Protein AF-A0A6L3JAA8-F1 (afdb_monomer_lite)

Organism: NCBI:txid357276

Sequence (367 aa):
KNVQEMPRSESRSTYATRIYAFGSTKNIPSNYRPVDETVVVNGVVQRRLMLPEGTPYIDAYPNMTTEEAIEQVVIFDEVYPRRTGTMSDVTTIEVTDKVENEDGTTTEEKWNAYRFRDTGVNFSEKYILPDQELRIRFASGLLNGLEFAVKFNPEGKPEKLEDGGWNPDAQLWEIVRNEDYGRPLPGDVLFPQDGDEYVLSGWDSTKITELGLVGAAEQELKEKTEKYAAKSKIDPSTYGCTMMSNDAYREDGVHNIYGIGQKVNLINKAYFENGRQSRVIGFEFNLDLAYDSPIYTVGETAAYSRIGELEEKVESLTLKGQTYTGGGGSGVYVIGSHDSTPATDHNVYSALRSLKTFLRKDKEDIA

Foldseek 3Di:
DFFPDKDWDAQPPDQWFKEFEFEACWQAAQPNDPDDPVLDDPNDPPSTQGAPPPDRIDGLDPPDDPVRGRYDYDYHHVQDLKDKFFWDPKDWDWDWDWDQDPVRDTDTDIFIWIKTATPVDQDDPVFFHPPFFKKKAWCDDLRHRDMFTKDQQPVPDPQADPVRDGDRSRRMMITDWDCVVVHTPDHDPRHDDGGTIIIITRGNPVVCCVVVSSVVSSVVRVVVSNVVSNVSPFRQIKIWGFTDLPSQADPVLHGPDDDFQHWDWADDVVVDVVTDIWTFHDKDDDPVDSRGTIITTTGHDDSDPPPVVVVVVVCVCVVDVADDDDPDPDDAAEAELPHPDDDDPRHYYDPVNCCVQVVDPPDDDDD

Structure (mmCIF, N/CA/C/O backbone):
data_AF-A0A6L3JAA8-F1
#
_entry.id   AF-A0A6L3JAA8-F1
#
loop_
_atom_site.group_PDB
_atom_site.id
_atom_site.type_symbol
_atom_site.label_atom_id
_atom_site.label_alt_id
_atom_site.label_comp_id
_atom_site.label_asym_id
_atom_site.label_entity_id
_atom_site.label_seq_id
_atom_site.pdbx_PDB_ins_code
_atom_site.Cartn_x
_atom_site.Cartn_y
_atom_site.Cartn_z
_atom_site.occupancy
_atom_site.B_iso_or_equiv
_atom_site.auth_seq_id
_atom_site.auth_comp_id
_atom_site.auth_asym_id
_atom_site.auth_atom_id
_atom_site.pdbx_PDB_model_num
ATOM 1 N N . LYS A 1 1 ? 24.206 -13.717 -45.868 1.00 61.69 1 LYS A N 1
ATOM 2 C CA . LYS A 1 1 ? 23.371 -12.553 -45.475 1.00 61.69 1 LYS A CA 1
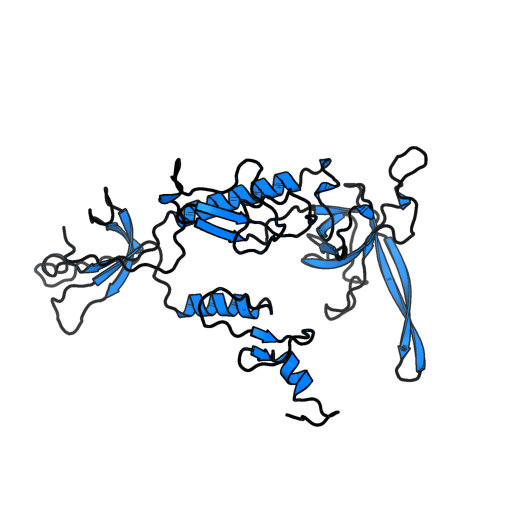ATOM 3 C C . LYS A 1 1 ? 22.133 -12.725 -46.317 1.00 61.69 1 LYS A C 1
ATOM 5 O O . LYS A 1 1 ? 22.318 -12.646 -47.512 1.00 61.69 1 LYS A O 1
ATOM 10 N N . ASN A 1 2 ? 20.982 -13.058 -45.733 1.00 71.31 2 ASN A N 1
ATOM 11 C CA . ASN A 1 2 ? 19.862 -13.661 -46.483 1.00 71.31 2 ASN A CA 1
ATOM 12 C C . ASN A 1 2 ? 18.623 -12.745 -46.527 1.00 71.31 2 ASN A C 1
ATOM 14 O O . ASN A 1 2 ? 17.559 -13.109 -47.013 1.00 71.31 2 ASN A O 1
ATOM 18 N N . VAL A 1 3 ? 18.769 -11.544 -45.971 1.00 70.75 3 VAL A N 1
ATOM 19 C CA . VAL A 1 3 ? 17.741 -10.511 -45.857 1.00 70.75 3 VAL A CA 1
ATOM 20 C C . VAL A 1 3 ? 18.173 -9.345 -46.742 1.00 70.75 3 VAL A C 1
ATOM 22 O O . VAL A 1 3 ? 19.303 -8.860 -46.606 1.00 70.75 3 VAL A O 1
ATOM 25 N N . GLN A 1 4 ? 17.289 -8.942 -47.652 1.00 74.62 4 GLN A N 1
ATOM 26 C CA . GLN A 1 4 ? 17.472 -7.833 -48.584 1.00 74.62 4 GLN A CA 1
ATOM 27 C C . GLN A 1 4 ? 17.303 -6.491 -47.870 1.00 74.62 4 GLN A C 1
ATOM 29 O O . GLN A 1 4 ? 18.152 -5.610 -47.995 1.00 74.62 4 GLN A O 1
ATOM 34 N N . GLU A 1 5 ? 16.247 -6.374 -47.066 1.00 77.62 5 GLU A N 1
ATOM 35 C CA . GLU A 1 5 ? 15.896 -5.167 -46.325 1.00 77.62 5 GLU A CA 1
ATOM 36 C C . GLU A 1 5 ? 15.415 -5.505 -44.917 1.00 77.62 5 GLU A C 1
ATOM 38 O O . GLU A 1 5 ? 14.783 -6.536 -44.686 1.00 77.62 5 GLU A O 1
ATOM 43 N N . MET A 1 6 ? 15.743 -4.623 -43.971 1.00 74.06 6 MET A N 1
ATOM 44 C CA . MET A 1 6 ? 15.366 -4.771 -42.568 1.00 74.06 6 MET A CA 1
ATOM 45 C C . MET A 1 6 ? 14.798 -3.458 -42.012 1.00 74.06 6 MET A C 1
ATOM 47 O O . MET A 1 6 ? 15.466 -2.828 -41.193 1.00 74.06 6 MET A O 1
ATOM 51 N N . PRO A 1 7 ? 13.625 -2.976 -42.463 1.00 70.38 7 PRO A N 1
ATOM 52 C CA . PRO A 1 7 ? 12.980 -1.829 -41.834 1.00 70.38 7 PRO A CA 1
ATOM 53 C C . PRO A 1 7 ? 12.670 -2.103 -40.355 1.00 70.38 7 PRO A C 1
ATOM 55 O O . PRO A 1 7 ? 12.122 -3.147 -39.987 1.00 70.38 7 PRO A O 1
ATOM 58 N N . ARG A 1 8 ? 13.014 -1.137 -39.500 1.00 60.03 8 ARG A N 1
ATOM 59 C CA . ARG A 1 8 ? 12.640 -1.124 -38.083 1.00 60.03 8 ARG A CA 1
ATOM 60 C C . ARG A 1 8 ? 11.251 -0.503 -37.946 1.00 60.03 8 ARG A C 1
ATOM 62 O O . ARG A 1 8 ? 11.055 0.643 -38.337 1.00 60.03 8 ARG A O 1
ATOM 69 N N . SER A 1 9 ? 10.312 -1.239 -37.360 1.00 60.41 9 SER A N 1
ATOM 70 C CA . SER A 1 9 ? 9.049 -0.685 -36.881 1.00 60.41 9 SER A CA 1
ATOM 71 C C . SER A 1 9 ? 9.185 -0.403 -35.393 1.00 60.41 9 SER A C 1
ATOM 73 O O . SER A 1 9 ? 9.291 -1.328 -34.582 1.00 60.41 9 SER A O 1
ATOM 75 N N . GLU A 1 10 ? 9.168 0.876 -35.030 1.00 53.22 10 GLU A N 1
ATOM 76 C CA . GLU A 1 10 ? 9.125 1.282 -33.630 1.00 53.22 10 GLU A CA 1
ATOM 77 C C . GLU A 1 10 ? 7.792 0.836 -33.022 1.00 53.22 10 GLU A C 1
ATOM 79 O O . GLU A 1 10 ? 6.711 1.277 -33.415 1.00 53.22 10 GLU A O 1
ATOM 84 N N . SER A 1 11 ? 7.855 -0.083 -32.067 1.00 47.75 11 SER A N 1
ATOM 85 C CA . SER A 1 11 ? 6.728 -0.355 -31.182 1.00 47.75 11 SER A CA 1
ATOM 86 C C . SER A 1 11 ? 6.571 0.828 -30.227 1.00 47.75 11 SER A C 1
ATOM 88 O O . SER A 1 11 ? 7.545 1.241 -29.600 1.00 47.75 11 SER A O 1
ATOM 90 N N . ARG A 1 12 ? 5.346 1.329 -30.047 1.00 44.66 12 ARG A N 1
ATOM 91 C CA . ARG A 1 12 ? 5.028 2.429 -29.115 1.00 44.66 12 ARG A CA 1
ATOM 92 C C . ARG A 1 12 ? 5.079 2.051 -27.629 1.00 44.66 12 ARG A C 1
ATOM 94 O O . ARG A 1 12 ? 4.603 2.806 -26.791 1.00 44.66 12 ARG A O 1
ATOM 101 N N . SER A 1 13 ? 5.659 0.914 -27.268 1.00 50.47 13 SER A N 1
ATOM 102 C CA . SER A 1 13 ? 6.026 0.673 -25.874 1.00 50.47 13 SER A CA 1
ATOM 103 C C . SER A 1 13 ? 7.158 1.629 -25.500 1.00 50.47 13 SER A C 1
ATOM 105 O O . SER A 1 13 ? 8.200 1.643 -26.155 1.00 50.47 13 SER A O 1
ATOM 107 N N . THR A 1 14 ? 6.929 2.435 -24.467 1.00 54.38 14 THR A N 1
ATOM 108 C CA . THR A 1 14 ? 7.852 3.444 -23.933 1.00 54.38 14 THR A CA 1
ATOM 109 C C . THR A 1 14 ? 9.215 2.831 -23.618 1.00 54.38 14 THR A C 1
ATOM 111 O O . THR A 1 14 ? 9.390 2.190 -22.584 1.00 54.38 14 THR A O 1
ATOM 114 N N . TYR A 1 15 ? 10.177 3.008 -24.524 1.00 60.38 15 TYR A N 1
ATOM 115 C CA . TYR A 1 15 ? 11.584 2.763 -24.242 1.00 60.38 15 TYR A CA 1
ATOM 116 C C . TYR A 1 15 ? 12.065 3.864 -23.300 1.00 60.38 15 TYR A C 1
ATOM 118 O O . TYR A 1 15 ? 11.991 5.043 -23.641 1.00 60.38 15 TYR A O 1
ATOM 126 N N . ALA A 1 16 ? 12.528 3.476 -22.119 1.00 65.62 16 ALA A N 1
ATOM 127 C CA . ALA A 1 16 ? 13.075 4.385 -21.128 1.00 65.62 16 ALA A CA 1
ATOM 128 C C . ALA A 1 16 ? 14.357 3.798 -20.564 1.00 65.62 16 ALA A C 1
ATOM 130 O O . ALA A 1 16 ? 14.438 2.604 -20.262 1.00 65.62 16 ALA A O 1
ATOM 131 N N . THR A 1 17 ? 15.357 4.655 -20.431 1.00 68.12 17 THR A N 1
ATOM 132 C CA . THR A 1 17 ? 16.677 4.282 -19.930 1.00 68.12 17 THR A CA 1
ATOM 133 C C . THR A 1 17 ? 16.967 4.873 -18.557 1.00 68.12 17 THR A C 1
ATOM 135 O O . THR A 1 17 ? 17.865 4.374 -17.888 1.00 68.12 17 THR A O 1
ATOM 138 N N . ARG A 1 18 ? 16.160 5.837 -18.096 1.00 74.12 18 ARG A N 1
ATOM 139 C CA . ARG A 1 18 ? 16.150 6.366 -16.728 1.00 74.12 18 ARG A CA 1
ATOM 140 C C . ARG A 1 18 ? 14.724 6.410 -16.201 1.00 74.12 18 ARG A C 1
ATOM 142 O O . ARG A 1 18 ? 13.850 7.000 -16.829 1.00 74.12 18 ARG A O 1
ATOM 149 N N . ILE A 1 19 ? 14.478 5.786 -15.053 1.00 78.69 19 ILE A N 1
ATOM 150 C CA . ILE A 1 19 ? 13.139 5.699 -14.466 1.00 78.69 19 ILE A CA 1
ATOM 151 C C . ILE A 1 19 ? 13.093 6.424 -13.127 1.00 78.69 19 ILE A C 1
ATOM 153 O O . ILE A 1 19 ? 13.805 6.074 -12.185 1.00 78.69 19 ILE A O 1
ATOM 157 N N . TYR A 1 20 ? 12.186 7.390 -13.041 1.00 79.19 20 TYR A N 1
ATOM 158 C CA . TYR A 1 20 ? 11.738 8.010 -11.804 1.00 79.19 20 TYR A CA 1
ATOM 159 C C . TYR A 1 20 ? 10.520 7.242 -11.307 1.00 79.19 20 TYR A C 1
ATOM 161 O O . TYR A 1 20 ? 9.474 7.229 -11.957 1.00 79.19 20 TYR A O 1
ATOM 169 N N . ALA A 1 21 ? 10.660 6.570 -10.171 1.00 82.00 21 ALA A N 1
ATOM 170 C CA . ALA A 1 21 ? 9.596 5.744 -9.627 1.00 82.00 21 ALA A CA 1
ATOM 171 C C . ALA A 1 21 ? 8.975 6.361 -8.382 1.00 82.00 21 ALA A C 1
ATOM 173 O O . ALA A 1 21 ? 9.676 6.822 -7.480 1.00 82.00 21 ALA A O 1
ATOM 174 N N . PHE A 1 22 ? 7.650 6.289 -8.320 1.00 84.06 22 PHE A N 1
ATOM 175 C CA . PHE A 1 22 ? 6.870 6.701 -7.164 1.00 84.06 22 PHE A CA 1
ATOM 176 C C . PHE A 1 22 ? 5.925 5.581 -6.746 1.00 84.06 22 PHE A C 1
ATOM 178 O O . PHE A 1 22 ? 5.326 4.919 -7.591 1.00 84.06 22 PHE A O 1
ATOM 185 N N . GLY A 1 23 ? 5.770 5.377 -5.443 1.00 84.38 23 GLY A N 1
ATOM 186 C CA . GLY A 1 23 ? 4.733 4.499 -4.910 1.00 84.38 23 GLY A CA 1
ATOM 187 C C . GLY A 1 23 ? 3.406 5.232 -4.699 1.00 84.38 23 GLY A C 1
ATOM 188 O O . GLY A 1 23 ? 3.134 6.304 -5.256 1.00 84.38 23 GLY A O 1
ATOM 189 N N . SER A 1 24 ? 2.567 4.654 -3.851 1.00 85.75 24 SER A N 1
ATOM 190 C CA . SER A 1 24 ? 1.294 5.244 -3.444 1.00 85.75 24 SER A CA 1
ATOM 191 C C . SER A 1 24 ? 1.455 6.315 -2.362 1.00 85.75 24 SER A C 1
ATOM 193 O O . SER A 1 24 ? 2.513 6.480 -1.755 1.00 85.75 24 SER A O 1
ATOM 195 N N . THR A 1 25 ? 0.387 7.081 -2.155 1.00 86.25 25 THR A N 1
ATOM 196 C CA . THR A 1 25 ? 0.233 8.048 -1.059 1.00 86.25 25 THR A CA 1
ATOM 197 C C . THR A 1 25 ? -0.342 7.411 0.211 1.00 86.25 25 THR A C 1
ATOM 199 O O . THR A 1 25 ? -0.440 8.072 1.243 1.00 86.25 25 THR A O 1
ATOM 202 N N . LYS A 1 26 ? -0.749 6.133 0.158 1.00 89.44 26 LYS A N 1
ATOM 203 C CA . LYS A 1 26 ? -1.325 5.419 1.304 1.00 89.44 26 LYS A CA 1
ATOM 204 C C . LYS A 1 26 ? -0.334 5.353 2.462 1.00 89.44 26 LYS A C 1
ATOM 206 O O . LYS A 1 26 ? 0.813 4.957 2.285 1.00 89.44 26 LYS A O 1
ATOM 211 N N . ASN A 1 27 ? -0.829 5.672 3.652 1.00 90.81 27 ASN A N 1
ATOM 212 C CA . ASN A 1 27 ? -0.103 5.644 4.920 1.00 90.81 27 ASN A CA 1
ATOM 213 C C . ASN A 1 27 ? 1.121 6.563 5.013 1.00 90.81 27 ASN A C 1
ATOM 215 O O . ASN A 1 27 ? 2.015 6.343 5.835 1.00 90.81 27 ASN A O 1
ATOM 219 N N . ILE A 1 28 ? 1.187 7.581 4.160 1.00 88.12 28 ILE A N 1
ATOM 220 C CA . ILE A 1 28 ? 2.301 8.519 4.108 1.00 88.12 28 ILE A CA 1
ATOM 221 C C . ILE A 1 28 ? 1.768 9.920 4.400 1.00 88.12 28 ILE A C 1
ATOM 223 O O . ILE A 1 28 ? 0.834 10.368 3.728 1.00 88.12 28 ILE A O 1
ATOM 227 N N . PRO A 1 29 ? 2.340 10.638 5.381 1.00 86.06 29 PRO A N 1
ATOM 228 C CA . PRO A 1 29 ? 1.958 12.009 5.635 1.00 86.06 29 PRO A CA 1
ATOM 229 C C . PRO A 1 29 ? 2.449 12.899 4.507 1.00 86.06 29 PRO A C 1
ATOM 231 O O . PRO A 1 29 ? 3.466 12.654 3.856 1.00 86.06 29 PRO A O 1
ATOM 234 N N . SER A 1 30 ? 1.747 14.004 4.313 1.00 79.44 30 SER A N 1
ATOM 235 C CA . SER A 1 30 ? 2.081 14.935 3.247 1.00 79.44 30 SER A CA 1
ATOM 236 C C . SER A 1 30 ? 3.526 15.471 3.391 1.00 79.44 30 SER A C 1
ATOM 238 O O . SER A 1 30 ? 4.188 15.737 2.402 1.00 79.44 30 SER A O 1
ATOM 240 N N . ASN A 1 31 ? 4.077 15.585 4.596 1.00 78.31 31 ASN A N 1
ATOM 241 C CA . ASN A 1 31 ? 5.448 16.046 4.847 1.00 78.31 31 ASN A CA 1
ATOM 242 C C . ASN A 1 31 ? 6.478 14.915 5.038 1.00 78.31 31 ASN A C 1
ATOM 244 O O . ASN A 1 31 ? 7.510 15.145 5.662 1.00 78.31 31 ASN A O 1
ATOM 248 N N . TYR A 1 32 ? 6.209 13.709 4.536 1.00 82.81 32 TYR A N 1
ATOM 249 C CA . TYR A 1 32 ? 7.084 12.545 4.708 1.00 82.81 32 TYR A CA 1
ATOM 250 C C . TYR A 1 32 ? 8.524 12.750 4.204 1.00 82.81 32 TYR A C 1
ATOM 252 O O . TYR A 1 32 ? 9.471 12.337 4.870 1.00 82.81 32 TYR A O 1
ATOM 260 N N . ARG A 1 33 ? 8.699 13.422 3.063 1.00 76.94 33 ARG A N 1
ATOM 261 C CA . ARG A 1 33 ? 10.006 13.893 2.594 1.00 76.94 33 ARG A CA 1
ATOM 262 C C . ARG A 1 33 ? 10.006 15.408 2.423 1.00 76.94 33 ARG A C 1
ATOM 264 O O . ARG A 1 33 ? 8.953 15.980 2.114 1.00 76.94 33 ARG A O 1
ATOM 271 N N . PRO A 1 34 ? 11.164 16.067 2.616 1.00 66.69 34 PRO A N 1
ATOM 272 C CA . PRO A 1 34 ? 11.305 17.468 2.256 1.00 66.69 34 PRO A CA 1
ATOM 273 C C . PRO A 1 34 ? 10.963 17.644 0.775 1.00 66.69 34 PRO A C 1
ATOM 275 O O . PRO A 1 34 ? 11.270 16.790 -0.057 1.00 66.69 34 PRO A O 1
ATOM 278 N N . VAL A 1 35 ? 10.282 18.744 0.461 1.00 57.56 35 VAL A N 1
ATOM 279 C CA . VAL A 1 35 ? 9.972 19.099 -0.923 1.00 57.56 35 VAL A CA 1
ATOM 280 C C . VAL A 1 35 ? 11.287 19.490 -1.582 1.00 57.56 35 VAL A C 1
ATOM 282 O O . VAL A 1 35 ? 11.803 20.574 -1.331 1.00 57.56 35 VAL A O 1
ATOM 285 N N . ASP A 1 36 ? 11.848 18.583 -2.371 1.00 52.69 36 ASP A N 1
ATOM 286 C CA . ASP A 1 36 ? 12.991 18.879 -3.221 1.00 52.69 36 ASP A CA 1
ATOM 287 C C . ASP A 1 36 ? 12.466 19.380 -4.571 1.00 52.69 36 ASP A C 1
ATOM 289 O O . ASP A 1 36 ? 11.835 18.636 -5.328 1.00 52.69 36 ASP A O 1
ATOM 293 N N . GLU A 1 37 ? 12.690 20.665 -4.853 1.00 46.94 37 GLU A N 1
ATOM 294 C CA . GLU A 1 37 ? 12.267 21.324 -6.095 1.00 46.94 37 GLU A CA 1
ATOM 295 C C . GLU A 1 37 ? 12.922 20.706 -7.346 1.00 46.94 37 GLU A C 1
ATOM 297 O O . GLU A 1 37 ? 12.439 20.903 -8.460 1.00 46.94 37 GLU A O 1
ATOM 302 N N . THR A 1 38 ? 13.981 19.906 -7.180 1.00 44.84 38 THR A N 1
ATOM 303 C CA . THR A 1 38 ? 14.668 19.215 -8.282 1.00 44.84 38 THR A CA 1
ATOM 304 C C . THR A 1 38 ? 13.980 17.923 -8.732 1.00 44.84 38 THR A C 1
ATOM 306 O O . THR A 1 38 ? 14.243 17.446 -9.833 1.00 44.84 38 THR A O 1
ATOM 309 N N . VAL A 1 39 ? 13.061 17.372 -7.928 1.00 49.50 39 VAL A N 1
ATOM 310 C CA . VAL A 1 39 ? 12.304 16.135 -8.230 1.00 49.50 39 VAL A CA 1
ATOM 311 C C . VAL A 1 39 ? 10.893 16.462 -8.754 1.00 49.50 39 VAL A C 1
ATOM 313 O O . VAL A 1 39 ? 10.017 15.603 -8.871 1.00 49.50 39 VAL A O 1
ATOM 316 N N . VAL A 1 40 ? 10.645 17.735 -9.071 1.00 43.41 40 VAL A N 1
ATOM 317 C CA . VAL A 1 40 ? 9.348 18.231 -9.529 1.00 43.41 40 VAL A CA 1
ATOM 318 C C . VAL A 1 40 ? 9.166 17.878 -10.999 1.00 43.41 40 VAL A C 1
ATOM 320 O O . VAL A 1 40 ? 9.687 18.544 -11.889 1.00 43.41 40 VAL A O 1
ATOM 323 N N . VAL A 1 41 ? 8.368 16.847 -11.265 1.00 46.44 41 VAL A N 1
ATOM 324 C CA . VAL A 1 41 ? 7.916 16.531 -12.622 1.00 46.44 41 VAL A CA 1
ATOM 325 C C . VAL A 1 41 ? 6.538 17.158 -12.846 1.00 46.44 41 VAL A C 1
ATOM 327 O O . VAL A 1 41 ? 5.587 16.870 -12.123 1.00 46.44 41 VAL A O 1
ATOM 330 N N . ASN A 1 42 ? 6.419 18.023 -13.858 1.00 35.94 42 ASN A N 1
ATOM 331 C CA . ASN A 1 42 ? 5.154 18.600 -14.341 1.00 35.94 42 ASN A CA 1
ATOM 332 C C . ASN A 1 42 ? 4.301 19.359 -13.300 1.00 35.94 42 ASN A C 1
ATOM 334 O O . ASN A 1 42 ? 3.074 19.340 -13.369 1.00 35.94 42 ASN A O 1
ATOM 338 N N . GLY A 1 43 ? 4.925 20.055 -12.344 1.00 36.91 43 GLY A N 1
ATOM 339 C CA . GLY A 1 43 ? 4.240 21.057 -11.513 1.00 36.91 43 GLY A CA 1
ATOM 340 C C . GLY A 1 43 ? 3.223 20.527 -10.492 1.00 36.91 43 GLY A C 1
ATOM 341 O O . GLY A 1 43 ? 2.563 21.332 -9.839 1.00 36.91 43 GLY A O 1
ATOM 342 N N . VAL A 1 44 ? 3.103 19.208 -10.302 1.00 37.53 44 VAL A N 1
ATOM 343 C CA . VAL A 1 44 ? 2.272 18.629 -9.237 1.00 37.53 44 VAL A CA 1
ATOM 344 C C . VAL A 1 44 ? 3.172 17.924 -8.232 1.00 37.53 44 VAL A C 1
ATOM 346 O O . VAL A 1 44 ? 3.650 16.816 -8.461 1.00 37.53 44 VAL A O 1
ATOM 349 N N . VAL A 1 45 ? 3.375 18.568 -7.082 1.00 44.84 45 VAL A N 1
ATOM 350 C CA . VAL A 1 45 ? 4.010 17.978 -5.897 1.00 44.84 45 VAL A CA 1
ATOM 351 C C . VAL A 1 45 ? 3.072 16.907 -5.326 1.00 44.84 45 VAL A C 1
ATOM 353 O O . VAL A 1 45 ? 2.357 17.139 -4.354 1.00 44.84 45 VAL A O 1
ATOM 356 N N . GLN A 1 46 ? 3.021 15.723 -5.938 1.00 53.62 46 GLN A N 1
ATOM 357 C CA . GLN A 1 46 ? 2.386 14.575 -5.296 1.00 53.62 46 GLN A CA 1
ATOM 358 C C . GLN A 1 46 ? 3.386 13.962 -4.320 1.00 53.62 46 GLN A C 1
ATOM 360 O O . GLN A 1 46 ? 4.360 13.326 -4.712 1.00 53.62 46 GLN A O 1
ATOM 365 N N . ARG A 1 47 ? 3.131 14.186 -3.029 1.00 71.25 47 ARG A N 1
ATOM 366 C CA . ARG A 1 47 ? 3.867 13.633 -1.884 1.00 71.25 47 ARG A CA 1
ATOM 367 C C . ARG A 1 47 ? 3.611 12.120 -1.788 1.00 71.25 47 ARG A C 1
ATOM 369 O O . ARG A 1 47 ? 2.802 11.662 -0.990 1.00 71.25 47 ARG A O 1
ATOM 376 N N . ARG A 1 48 ? 4.233 11.370 -2.699 1.00 82.75 48 ARG A N 1
ATOM 377 C CA . ARG A 1 48 ? 4.182 9.905 -2.828 1.00 82.75 48 ARG A CA 1
ATOM 378 C C . ARG A 1 48 ? 5.392 9.261 -2.158 1.00 82.75 48 ARG A C 1
ATOM 380 O O . ARG A 1 48 ? 6.391 9.932 -1.903 1.00 82.75 48 ARG A O 1
ATOM 387 N N . LEU A 1 49 ? 5.319 7.950 -1.926 1.00 86.25 49 LEU A N 1
ATOM 388 C CA . LEU A 1 49 ? 6.499 7.157 -1.585 1.00 86.25 49 LEU A CA 1
ATOM 389 C C . LEU A 1 49 ? 7.579 7.338 -2.664 1.00 86.25 49 LEU A C 1
ATOM 391 O O . LEU A 1 49 ? 7.287 7.212 -3.854 1.00 86.25 49 LEU A O 1
ATOM 395 N N . MET A 1 50 ? 8.808 7.618 -2.242 1.00 85.38 50 MET A N 1
ATOM 396 C CA . MET A 1 50 ? 9.954 7.817 -3.128 1.00 85.38 50 MET A CA 1
ATOM 397 C C . MET A 1 50 ? 10.903 6.620 -3.063 1.00 85.38 50 MET A C 1
ATOM 399 O O . MET A 1 50 ? 10.833 5.802 -2.149 1.00 85.38 50 MET A O 1
ATOM 403 N N . LEU A 1 51 ? 11.802 6.523 -4.041 1.00 86.88 51 LEU A N 1
ATOM 404 C CA . LEU A 1 51 ? 12.940 5.609 -3.967 1.00 86.88 51 LEU A CA 1
ATOM 405 C C . LEU A 1 51 ? 13.806 5.907 -2.726 1.00 86.88 51 LEU A C 1
ATOM 407 O O . LEU A 1 51 ? 13.797 7.047 -2.245 1.00 86.88 51 LEU A O 1
ATOM 411 N N . PRO A 1 52 ? 14.577 4.922 -2.219 1.00 89.81 52 PRO A N 1
ATOM 412 C CA . PRO A 1 52 ? 15.424 5.093 -1.041 1.00 89.81 52 PRO A CA 1
ATOM 413 C C . PRO A 1 52 ? 16.319 6.331 -1.124 1.00 89.81 52 PRO A C 1
ATOM 415 O O . PRO A 1 52 ? 16.717 6.763 -2.210 1.00 89.81 52 PRO A O 1
ATOM 418 N N . GLU A 1 53 ? 16.632 6.919 0.027 1.00 84.31 53 GLU A N 1
ATOM 419 C CA . GLU A 1 53 ? 17.457 8.127 0.095 1.00 84.31 53 GLU A CA 1
ATOM 420 C C . GLU A 1 53 ? 18.793 7.931 -0.649 1.00 84.31 53 GLU A C 1
ATOM 422 O O . GLU A 1 53 ? 19.402 6.860 -0.612 1.00 84.31 53 GLU A O 1
ATOM 427 N N . GLY A 1 54 ? 19.215 8.948 -1.406 1.00 82.12 54 GLY A N 1
ATOM 428 C CA . GLY A 1 54 ? 20.386 8.868 -2.286 1.00 82.12 54 GLY A CA 1
ATOM 429 C C . GLY A 1 54 ? 20.160 8.147 -3.624 1.00 82.12 54 GLY A C 1
ATOM 430 O O . GLY A 1 54 ? 21.083 8.099 -4.432 1.00 82.12 54 GLY A O 1
ATOM 431 N N . THR A 1 55 ? 18.957 7.625 -3.898 1.00 85.31 55 THR A N 1
ATOM 432 C CA . THR A 1 55 ? 18.596 6.993 -5.182 1.00 85.31 55 THR A CA 1
ATOM 433 C C . THR A 1 55 ? 17.456 7.766 -5.864 1.00 85.31 55 THR A C 1
ATOM 435 O O . THR A 1 55 ? 16.299 7.388 -5.724 1.00 85.31 55 THR A O 1
ATOM 438 N N . PRO A 1 56 ? 17.730 8.867 -6.587 1.00 78.69 56 PRO A N 1
ATOM 439 C CA . PRO A 1 56 ? 16.677 9.685 -7.205 1.00 78.69 56 PRO A CA 1
ATOM 440 C C . PRO A 1 56 ? 15.976 9.001 -8.392 1.00 78.69 56 PRO A C 1
ATOM 442 O O . PRO A 1 56 ? 14.814 9.285 -8.675 1.00 78.69 56 PRO A O 1
ATOM 445 N N . TYR A 1 57 ? 16.674 8.103 -9.083 1.00 81.00 57 TYR A N 1
ATOM 446 C CA . TYR A 1 57 ? 16.188 7.370 -10.249 1.00 81.00 57 TYR A CA 1
ATOM 447 C C . TYR A 1 57 ? 16.905 6.024 -10.364 1.00 81.00 57 TYR A C 1
ATOM 449 O O . TYR A 1 57 ? 17.911 5.776 -9.693 1.00 81.00 57 TYR A O 1
ATOM 457 N N . ILE A 1 58 ? 16.394 5.162 -11.240 1.00 84.56 58 ILE A N 1
ATOM 458 C CA . ILE A 1 58 ? 17.035 3.902 -11.617 1.00 84.56 58 ILE A CA 1
ATOM 459 C C . ILE A 1 58 ? 17.355 3.932 -13.105 1.00 84.56 58 ILE A C 1
ATOM 461 O O . ILE A 1 58 ? 16.452 4.028 -13.938 1.00 84.56 58 ILE A O 1
ATOM 465 N N . ASP A 1 59 ? 18.640 3.810 -13.425 1.00 80.19 59 ASP A N 1
ATOM 466 C CA . ASP A 1 59 ? 19.102 3.700 -14.803 1.00 80.19 59 ASP A CA 1
ATOM 467 C C . ASP A 1 59 ? 19.069 2.246 -15.280 1.00 80.19 59 ASP A C 1
ATOM 469 O O . ASP A 1 59 ? 19.427 1.299 -14.573 1.00 80.19 59 ASP A O 1
ATOM 473 N N . ALA A 1 60 ? 18.659 2.067 -16.530 1.00 76.75 60 ALA A N 1
ATOM 474 C CA . ALA A 1 60 ? 18.712 0.787 -17.209 1.00 76.75 60 ALA A CA 1
ATOM 475 C C . ALA A 1 60 ? 20.170 0.366 -17.472 1.00 76.75 60 ALA A C 1
ATOM 477 O O . ALA A 1 60 ? 20.493 -0.821 -17.400 1.00 76.75 60 ALA A O 1
ATOM 478 N N . TYR A 1 61 ? 21.074 1.307 -17.735 1.00 74.94 61 TYR A N 1
ATOM 479 C CA . TYR A 1 61 ? 22.489 1.019 -17.972 1.00 74.94 61 TYR A CA 1
ATOM 480 C C . TYR A 1 61 ? 23.372 1.720 -16.931 1.00 74.94 61 TYR A C 1
ATOM 482 O O . TYR A 1 61 ? 23.030 2.802 -16.464 1.00 74.94 61 TYR A O 1
ATOM 490 N N . PRO A 1 62 ? 24.504 1.121 -16.527 1.00 74.31 62 PRO A N 1
ATOM 491 C CA . PRO A 1 62 ? 25.422 1.773 -15.602 1.00 74.31 62 PRO A CA 1
ATOM 492 C C . PRO A 1 62 ? 26.089 2.995 -16.255 1.00 74.31 62 PRO A C 1
ATOM 494 O O . PRO A 1 62 ? 26.445 2.946 -17.429 1.00 74.31 62 PRO A O 1
ATOM 497 N N . ASN A 1 63 ? 26.331 4.046 -15.463 1.00 73.44 63 ASN A N 1
ATOM 498 C CA . ASN A 1 63 ? 27.068 5.262 -15.849 1.00 73.44 63 ASN A CA 1
ATOM 499 C C . ASN A 1 63 ? 26.454 6.065 -17.012 1.00 73.44 63 ASN A C 1
ATOM 501 O O . ASN A 1 63 ? 27.188 6.650 -17.806 1.00 73.44 63 ASN A O 1
ATOM 505 N N . MET A 1 64 ? 25.125 6.104 -17.120 1.00 65.50 64 MET A N 1
ATOM 506 C CA . MET A 1 64 ? 24.455 6.915 -18.134 1.00 65.50 64 MET A CA 1
ATOM 507 C C . MET A 1 64 ? 24.631 8.413 -17.881 1.00 65.50 64 MET A C 1
ATOM 509 O O . MET A 1 64 ? 24.394 8.908 -16.775 1.00 65.50 64 MET A O 1
ATOM 513 N N . THR A 1 65 ? 25.002 9.149 -18.926 1.00 67.69 65 THR A N 1
ATOM 514 C CA . THR A 1 65 ? 24.986 10.613 -18.886 1.00 67.69 65 THR A CA 1
ATOM 515 C C . THR A 1 65 ? 23.548 11.131 -18.980 1.00 67.69 65 THR A C 1
ATOM 517 O O . THR A 1 65 ? 22.655 10.447 -19.480 1.00 67.69 65 THR A O 1
ATOM 520 N N . THR A 1 66 ? 23.295 12.347 -18.492 1.00 61.62 66 THR A N 1
ATOM 521 C CA . THR A 1 66 ? 21.955 12.963 -18.548 1.00 61.62 66 THR A CA 1
ATOM 522 C C . THR A 1 66 ? 21.464 13.170 -19.983 1.00 61.62 66 THR A C 1
ATOM 524 O O . THR A 1 66 ? 20.272 13.092 -20.239 1.00 61.62 66 THR A O 1
ATOM 527 N N . GLU A 1 67 ? 22.376 13.390 -20.928 1.00 56.00 67 GLU A N 1
ATOM 528 C CA . GLU A 1 67 ? 22.062 13.640 -22.341 1.00 56.00 67 GLU A CA 1
ATOM 529 C C . GLU A 1 67 ? 21.678 12.356 -23.098 1.00 56.00 67 GLU A C 1
ATOM 531 O O . GLU A 1 67 ? 20.949 12.407 -24.085 1.00 56.00 67 GLU A O 1
ATOM 536 N N . GLU A 1 68 ? 22.135 11.196 -22.618 1.00 58.09 68 GLU A N 1
ATOM 537 C CA . GLU A 1 68 ? 21.821 9.872 -23.174 1.00 58.09 68 GLU A CA 1
ATOM 538 C C . GLU A 1 68 ? 20.603 9.219 -22.496 1.00 58.09 68 GLU A C 1
ATOM 540 O O . GLU A 1 68 ? 20.132 8.153 -22.916 1.00 58.09 68 GLU A O 1
ATOM 545 N N . ALA A 1 69 ? 20.094 9.835 -21.426 1.00 61.72 69 ALA A N 1
ATOM 546 C CA . ALA A 1 69 ? 18.975 9.329 -20.655 1.00 61.72 69 ALA A CA 1
ATOM 547 C C . ALA A 1 69 ? 17.631 9.685 -21.297 1.00 61.72 69 ALA A C 1
ATOM 549 O O . ALA A 1 69 ? 17.301 10.843 -21.530 1.00 61.72 69 ALA A O 1
ATOM 550 N N . ILE A 1 70 ? 16.819 8.659 -21.539 1.00 64.81 70 ILE A N 1
ATOM 551 C CA . ILE A 1 70 ? 15.410 8.788 -21.890 1.00 64.81 70 ILE A CA 1
ATOM 552 C C . ILE A 1 70 ? 14.637 8.564 -20.600 1.00 64.81 70 ILE A C 1
ATOM 554 O O . ILE A 1 70 ? 14.529 7.434 -20.110 1.00 64.81 70 ILE A O 1
ATOM 558 N N . GLU A 1 71 ? 14.173 9.671 -20.036 1.00 70.44 71 GLU A N 1
ATOM 559 C CA . GLU A 1 71 ? 13.533 9.722 -18.730 1.00 70.44 71 GLU A CA 1
ATOM 560 C C . GLU A 1 71 ? 12.063 9.309 -18.805 1.00 70.44 71 GLU A C 1
ATOM 562 O O . GLU A 1 71 ? 11.312 9.735 -19.684 1.00 70.44 71 GLU A O 1
ATOM 567 N N . GLN A 1 72 ? 11.634 8.492 -17.846 1.00 70.81 72 GLN A N 1
ATOM 568 C CA . GLN A 1 72 ? 10.242 8.096 -17.687 1.00 70.81 72 GLN A CA 1
ATOM 569 C C . GLN A 1 72 ? 9.839 8.119 -16.219 1.00 70.81 72 GLN A C 1
ATOM 571 O O . GLN A 1 72 ? 10.582 7.672 -15.348 1.00 70.81 72 GLN A O 1
ATOM 576 N N . VAL A 1 73 ? 8.619 8.584 -15.955 1.00 74.88 73 VAL A N 1
ATOM 577 C CA . VAL A 1 73 ? 7.988 8.459 -14.641 1.00 74.88 73 VAL A CA 1
ATOM 578 C C . VAL A 1 73 ? 7.091 7.230 -14.611 1.00 74.88 73 VAL A C 1
ATOM 580 O O . VAL A 1 73 ? 6.261 7.041 -15.501 1.00 74.88 73 VAL A O 1
ATOM 583 N N . VAL A 1 74 ? 7.232 6.416 -13.569 1.00 76.75 74 VAL A N 1
ATOM 584 C CA . VAL A 1 74 ? 6.413 5.224 -13.338 1.00 76.75 74 VAL A CA 1
ATOM 585 C C . VAL A 1 74 ? 5.826 5.281 -11.934 1.00 76.75 74 VAL A C 1
ATOM 587 O O . VAL A 1 74 ? 6.524 5.578 -10.966 1.00 76.75 74 VAL A O 1
ATOM 590 N N . ILE A 1 75 ? 4.529 4.999 -11.824 1.00 81.88 75 ILE A N 1
ATOM 591 C CA . ILE A 1 75 ? 3.801 5.006 -10.555 1.00 81.88 75 ILE A CA 1
ATOM 592 C C . ILE A 1 75 ? 3.369 3.578 -10.222 1.00 81.88 75 ILE A C 1
ATOM 594 O O . ILE A 1 75 ? 2.719 2.923 -11.033 1.00 81.88 75 ILE A O 1
ATOM 598 N N . PHE A 1 76 ? 3.703 3.122 -9.017 1.00 81.50 76 PHE A N 1
ATOM 599 C CA . PHE A 1 76 ? 3.317 1.828 -8.459 1.00 81.50 76 PHE A CA 1
ATOM 600 C C . PHE A 1 76 ? 2.374 2.040 -7.264 1.00 81.50 76 PHE A C 1
ATOM 602 O O . PHE A 1 76 ? 2.802 2.047 -6.108 1.00 81.50 76 PHE A O 1
ATOM 609 N N . ASP A 1 77 ? 1.079 2.233 -7.534 1.00 83.56 77 ASP A N 1
ATOM 610 C CA . ASP A 1 77 ? 0.052 2.506 -6.509 1.00 83.56 77 ASP A CA 1
ATOM 611 C C . ASP A 1 77 ? -0.124 1.364 -5.480 1.00 83.56 77 ASP A C 1
ATOM 613 O O . ASP A 1 77 ? -0.689 1.535 -4.397 1.00 83.56 77 ASP A O 1
ATOM 617 N N . GLU A 1 78 ? 0.345 0.173 -5.816 1.00 85.94 78 GLU A N 1
ATOM 618 C CA . GLU A 1 78 ? 0.343 -1.013 -4.975 1.00 85.94 78 GLU A CA 1
ATOM 619 C C . GLU A 1 78 ? 1.507 -1.056 -3.973 1.00 85.94 78 GLU A C 1
ATOM 621 O O . GLU A 1 78 ? 1.456 -1.851 -3.037 1.00 85.94 78 GLU A O 1
ATOM 626 N N . VAL A 1 79 ? 2.534 -0.212 -4.139 1.00 88.19 79 VAL A N 1
ATOM 627 C CA . VAL A 1 79 ? 3.683 -0.137 -3.226 1.00 88.19 79 VAL A CA 1
ATOM 628 C C . VAL A 1 79 ? 3.489 1.021 -2.252 1.00 88.19 79 VAL A C 1
ATOM 630 O O . VAL A 1 79 ? 3.458 2.189 -2.644 1.00 88.19 79 VAL A O 1
ATOM 633 N N . TYR A 1 80 ? 3.342 0.694 -0.971 1.00 92.44 80 TYR A N 1
ATOM 634 C CA . TYR A 1 80 ? 3.166 1.652 0.120 1.00 92.44 80 TYR A CA 1
ATOM 635 C C . TYR A 1 80 ? 3.573 1.033 1.466 1.00 92.44 80 TYR A C 1
ATOM 637 O O . TYR A 1 80 ? 3.600 -0.195 1.588 1.00 92.44 80 TYR A O 1
ATOM 645 N N . PRO A 1 81 ? 3.845 1.853 2.499 1.00 93.12 81 PRO A N 1
ATOM 646 C CA . PRO A 1 81 ? 4.058 1.375 3.860 1.00 93.12 81 PRO A CA 1
ATOM 647 C C . PRO A 1 81 ? 2.821 0.632 4.374 1.00 93.12 81 PRO A C 1
ATOM 649 O O . PRO A 1 81 ? 1.768 1.220 4.641 1.00 93.12 81 PRO A O 1
ATOM 652 N N . ARG A 1 82 ? 2.940 -0.688 4.503 1.00 91.38 82 ARG A N 1
ATOM 653 C CA . ARG A 1 82 ? 1.844 -1.580 4.895 1.00 91.38 82 ARG A CA 1
ATOM 654 C C . ARG A 1 82 ? 2.174 -2.290 6.195 1.00 91.38 82 ARG A C 1
ATOM 656 O O . ARG A 1 82 ? 3.242 -2.875 6.331 1.00 91.38 82 ARG A O 1
ATOM 663 N N . ARG A 1 83 ? 1.229 -2.262 7.131 1.00 90.19 83 ARG A N 1
ATOM 664 C CA . ARG A 1 83 ? 1.254 -3.077 8.345 1.00 90.19 83 ARG A CA 1
ATOM 665 C C . ARG A 1 83 ? 0.146 -4.111 8.241 1.00 90.19 83 ARG A C 1
ATOM 667 O O . ARG A 1 83 ? -1.002 -3.724 8.029 1.00 90.19 83 ARG A O 1
ATOM 674 N N . THR A 1 84 ? 0.499 -5.373 8.450 1.00 93.19 84 THR A N 1
ATOM 675 C CA . THR A 1 84 ? -0.465 -6.428 8.767 1.00 93.19 84 THR A CA 1
ATOM 676 C C . THR A 1 84 ? -0.516 -6.565 10.288 1.00 93.19 84 THR A C 1
ATOM 678 O O . THR A 1 84 ? 0.507 -6.858 10.905 1.00 93.19 84 THR A O 1
ATOM 681 N N . GLY A 1 85 ? -1.662 -6.247 10.887 1.00 93.50 85 GLY A N 1
ATOM 682 C CA . GLY A 1 85 ? -1.948 -6.439 12.308 1.00 93.50 85 GLY A CA 1
ATOM 683 C C . GLY A 1 85 ? -2.739 -7.723 12.543 1.00 93.50 85 GLY A C 1
ATOM 684 O O . GLY A 1 85 ? -3.281 -8.300 11.597 1.00 93.50 85 GLY A O 1
ATOM 685 N N . THR A 1 86 ? -2.823 -8.144 13.803 1.00 96.62 86 THR A N 1
ATOM 686 C CA . THR A 1 86 ? -3.572 -9.334 14.227 1.00 96.62 86 THR A CA 1
ATOM 687 C C . THR A 1 86 ? -4.576 -8.922 15.294 1.00 96.62 86 THR A C 1
ATOM 689 O O . THR A 1 86 ? -4.212 -8.268 16.271 1.00 96.62 86 THR A O 1
ATOM 692 N N . MET A 1 87 ? -5.841 -9.286 15.099 1.00 95.69 87 MET A N 1
ATOM 693 C CA . MET A 1 87 ? -6.911 -8.991 16.043 1.00 95.69 87 MET A CA 1
ATOM 694 C C . MET A 1 87 ? -6.793 -9.860 17.291 1.00 95.69 87 MET A C 1
ATOM 696 O O . MET A 1 87 ? -6.508 -11.056 17.222 1.00 95.69 87 MET A O 1
ATOM 700 N N . SER A 1 88 ? -7.040 -9.243 18.437 1.00 95.38 88 SER A N 1
ATOM 701 C CA . SER A 1 88 ? -7.078 -9.887 19.745 1.00 95.38 88 SER A CA 1
ATOM 702 C C . SER A 1 88 ? -8.188 -9.275 20.591 1.00 95.38 88 SER A C 1
ATOM 704 O O . SER A 1 88 ? -8.526 -8.108 20.389 1.00 95.38 88 SER A O 1
ATOM 706 N N . ASP A 1 89 ? -8.721 -10.034 21.547 1.00 94.12 89 ASP A N 1
ATOM 707 C CA . ASP A 1 89 ? -9.770 -9.565 22.461 1.00 94.12 89 ASP A CA 1
ATOM 708 C C . ASP A 1 89 ? -10.993 -9.015 21.702 1.00 94.12 89 ASP A C 1
ATOM 710 O O . ASP A 1 89 ? -11.486 -7.913 21.965 1.00 94.12 89 ASP A O 1
ATOM 714 N N . VAL A 1 90 ? -11.446 -9.763 20.687 1.00 94.75 90 VAL A N 1
ATOM 715 C CA . VAL A 1 90 ? -12.618 -9.393 19.894 1.00 94.75 90 VAL A CA 1
ATOM 716 C C . VAL A 1 90 ? -13.873 -9.519 20.754 1.00 94.75 90 VAL A C 1
ATOM 718 O O . VAL A 1 90 ? -14.260 -10.601 21.196 1.00 94.75 90 VAL A O 1
ATOM 721 N N . THR A 1 91 ? -14.542 -8.392 20.964 1.00 93.25 91 THR A N 1
ATOM 722 C CA . THR A 1 91 ? -15.741 -8.269 21.793 1.00 93.25 91 THR A CA 1
ATOM 723 C C . THR A 1 91 ? -16.870 -7.606 21.017 1.00 93.25 91 THR A C 1
ATOM 725 O O . THR A 1 91 ? -16.657 -6.916 20.020 1.00 93.25 91 THR A O 1
ATOM 728 N N . THR A 1 92 ? -18.101 -7.823 21.470 1.00 91.50 92 THR A N 1
ATOM 729 C CA . THR A 1 92 ? -19.301 -7.231 20.872 1.00 91.50 92 THR A CA 1
ATOM 730 C C . THR A 1 92 ? -19.959 -6.263 21.835 1.00 91.50 92 THR A C 1
ATOM 732 O O . THR A 1 92 ? -20.093 -6.563 23.023 1.00 91.50 92 THR A O 1
ATOM 735 N N . ILE A 1 93 ? -20.436 -5.141 21.311 1.00 89.62 93 ILE A N 1
ATOM 736 C CA . ILE A 1 93 ? -21.303 -4.205 22.023 1.00 89.62 93 ILE A CA 1
ATOM 737 C C . ILE A 1 93 ? -22.654 -4.109 21.311 1.00 89.62 93 ILE A C 1
ATOM 739 O O . ILE A 1 93 ? -22.709 -3.997 20.090 1.00 89.62 93 ILE A O 1
ATOM 743 N N . GLU A 1 94 ? -23.750 -4.151 22.067 1.00 84.06 94 GLU A N 1
ATOM 744 C CA . GLU A 1 94 ? -25.086 -3.935 21.503 1.00 84.06 94 GLU A CA 1
ATOM 745 C C . GLU A 1 94 ? -25.297 -2.428 21.300 1.00 84.06 94 GLU A C 1
ATOM 747 O O . GLU A 1 94 ? -25.320 -1.653 22.258 1.00 84.06 94 GLU A O 1
ATOM 752 N N . VAL A 1 95 ? -25.434 -2.015 20.043 1.00 82.75 95 VAL A N 1
ATOM 753 C CA . VAL A 1 95 ? -25.766 -0.652 19.627 1.00 82.75 95 VAL A CA 1
ATOM 754 C C . VAL A 1 95 ? -27.236 -0.623 19.228 1.00 82.75 95 VAL A C 1
ATOM 756 O O . VAL A 1 95 ? -27.741 -1.544 18.589 1.00 82.75 95 VAL A O 1
ATOM 759 N N . THR A 1 96 ? -27.945 0.423 19.650 1.00 77.25 96 THR A N 1
ATOM 760 C CA . THR A 1 96 ? -29.345 0.650 19.278 1.00 77.25 96 THR A CA 1
ATOM 761 C C . THR A 1 96 ? -29.428 1.918 18.441 1.00 77.25 96 THR A C 1
ATOM 763 O O . THR A 1 96 ? -29.226 3.011 18.972 1.00 77.25 96 THR A O 1
ATOM 76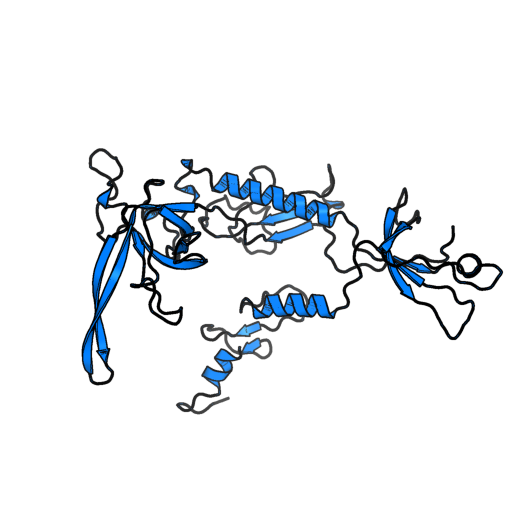6 N N . ASP A 1 97 ? -29.738 1.772 17.156 1.00 73.12 97 ASP A N 1
ATOM 767 C CA . ASP A 1 97 ? -29.990 2.894 16.257 1.00 73.12 97 ASP A CA 1
ATOM 768 C C . ASP A 1 97 ? -31.478 3.232 16.225 1.00 73.12 97 ASP A C 1
ATOM 770 O O . ASP A 1 97 ? -32.347 2.360 16.200 1.00 73.12 97 ASP A O 1
ATOM 774 N N . LYS A 1 98 ? -31.774 4.531 16.234 1.00 73.56 98 LYS A N 1
ATOM 775 C CA . LYS A 1 98 ? -33.132 5.057 16.100 1.00 73.56 98 LYS A CA 1
ATOM 776 C C . LYS A 1 98 ? -33.358 5.455 14.652 1.00 73.56 98 LYS A C 1
ATOM 778 O O . LYS A 1 98 ? -32.843 6.476 14.208 1.00 73.56 98 LYS A O 1
ATOM 783 N N . VAL A 1 99 ? -34.138 4.656 13.938 1.00 71.62 99 VAL A N 1
ATOM 784 C CA . VAL A 1 99 ? -34.530 4.924 12.555 1.00 71.62 99 VAL A CA 1
ATOM 785 C C . VAL A 1 99 ? -35.882 5.628 12.576 1.00 71.62 99 VAL A C 1
ATOM 787 O O . VAL A 1 99 ? -36.875 5.059 13.030 1.00 71.62 99 VAL A O 1
ATOM 790 N N . GLU A 1 100 ? -35.929 6.880 12.123 1.00 71.06 100 GLU A N 1
ATOM 791 C CA . GLU A 1 100 ? -37.198 7.560 11.856 1.00 71.06 100 GLU A CA 1
ATOM 792 C C . GLU A 1 100 ? -37.771 7.046 10.534 1.00 71.06 100 GLU A C 1
ATOM 794 O O . GLU A 1 100 ? -37.182 7.229 9.470 1.00 71.06 100 GLU A O 1
ATOM 799 N N . ASN A 1 101 ? -38.922 6.382 10.610 1.00 74.94 101 ASN A N 1
ATOM 800 C CA . ASN A 1 101 ? -39.661 5.944 9.432 1.00 74.94 101 ASN A CA 1
ATOM 801 C C . ASN A 1 101 ? -40.348 7.139 8.759 1.00 74.94 101 ASN A C 1
ATOM 803 O O . ASN A 1 101 ? -40.665 8.133 9.415 1.00 74.94 101 ASN A O 1
ATOM 807 N N . GLU A 1 102 ? -40.664 7.003 7.469 1.00 69.50 102 GLU A N 1
ATOM 808 C CA . GLU A 1 102 ? -41.374 8.030 6.684 1.00 69.50 102 GLU A CA 1
ATOM 809 C C . GLU A 1 102 ? -42.722 8.451 7.309 1.00 69.50 102 GLU A C 1
ATOM 811 O O . GLU A 1 102 ? -43.154 9.589 7.136 1.00 69.50 102 GLU A O 1
ATOM 816 N N . ASP A 1 103 ? -43.338 7.576 8.113 1.00 72.06 103 ASP A N 1
ATOM 817 C CA . ASP A 1 103 ? -44.585 7.825 8.852 1.00 72.06 103 ASP A CA 1
ATOM 818 C C . ASP A 1 103 ? -44.393 8.592 10.183 1.00 72.06 103 ASP A C 1
ATOM 820 O O . ASP A 1 103 ? -45.336 8.755 10.961 1.00 72.06 103 ASP A O 1
ATOM 824 N N . GLY A 1 104 ? -43.174 9.050 10.497 1.00 65.62 104 GLY A N 1
ATOM 825 C CA . GLY A 1 104 ? -42.852 9.797 11.722 1.00 65.62 104 GLY A CA 1
ATOM 826 C C . GLY A 1 104 ? -42.736 8.942 12.991 1.00 65.62 104 GLY A C 1
ATOM 827 O O . GLY A 1 104 ? -42.550 9.474 14.085 1.00 65.62 104 GLY A O 1
ATOM 828 N N . THR A 1 105 ? -42.837 7.615 12.875 1.00 68.31 105 THR A N 1
ATOM 829 C CA . THR A 1 105 ? -42.567 6.671 13.973 1.00 68.31 105 THR A CA 1
ATOM 830 C C . THR A 1 105 ? -41.085 6.320 14.034 1.00 68.31 105 THR A C 1
ATOM 832 O O . THR A 1 105 ? -40.480 6.069 12.995 1.00 68.31 105 THR A O 1
ATOM 835 N N . THR A 1 106 ? -40.515 6.222 15.232 1.00 68.19 106 THR A N 1
ATOM 836 C CA . THR A 1 106 ? -39.127 5.784 15.429 1.00 68.19 106 THR A CA 1
ATOM 837 C C . THR A 1 106 ? -39.083 4.279 15.702 1.00 68.19 106 THR A C 1
ATOM 839 O O . THR A 1 106 ? -39.687 3.811 16.667 1.00 68.19 106 THR A O 1
ATOM 842 N N . THR A 1 107 ? -38.378 3.515 14.873 1.00 71.56 107 THR A N 1
ATOM 843 C CA . THR A 1 107 ? -38.044 2.107 15.132 1.00 71.56 107 THR A CA 1
ATOM 844 C C . THR A 1 107 ? -36.630 2.001 15.683 1.00 71.56 107 THR A C 1
ATOM 846 O O . THR A 1 107 ? -35.715 2.653 15.189 1.00 71.56 107 THR A O 1
ATOM 849 N N . GLU A 1 108 ? -36.457 1.191 16.726 1.00 76.75 108 GLU A N 1
ATOM 850 C CA . GLU A 1 108 ? -35.150 0.907 17.320 1.00 76.75 108 GLU A CA 1
ATOM 851 C C . GLU A 1 108 ? -34.577 -0.365 16.681 1.00 76.75 108 GLU A C 1
ATOM 853 O O . GLU A 1 108 ? -35.116 -1.456 16.881 1.00 76.75 108 GLU A O 1
ATOM 858 N N . GLU A 1 109 ? -33.504 -0.236 15.898 1.00 75.81 109 GLU A N 1
ATOM 859 C CA . GLU A 1 109 ? -32.758 -1.375 15.358 1.00 75.81 109 GLU A CA 1
ATOM 860 C C . GLU A 1 109 ? -31.569 -1.674 16.269 1.00 75.81 109 GLU A C 1
ATOM 862 O O . GLU A 1 109 ? -30.719 -0.819 16.520 1.00 75.81 109 GLU A O 1
ATOM 867 N N . LYS A 1 110 ? -31.511 -2.905 16.778 1.00 79.81 110 LYS A N 1
ATOM 868 C CA . LYS A 1 110 ? -30.402 -3.382 17.603 1.00 79.81 110 LYS A CA 1
ATOM 869 C C . LYS A 1 110 ? -29.423 -4.171 16.754 1.00 79.81 110 LYS A C 1
ATOM 871 O O . LYS A 1 110 ? -29.831 -5.095 16.052 1.00 79.81 110 LYS A O 1
ATOM 876 N N . TRP A 1 111 ? -28.140 -3.854 16.864 1.00 82.31 111 TRP A N 1
ATOM 877 C CA . TRP A 1 111 ? -27.077 -4.581 16.180 1.00 82.31 111 TRP A CA 1
ATOM 878 C C . TRP A 1 111 ? -25.802 -4.639 17.025 1.00 82.31 111 TRP A C 1
ATOM 880 O O . TRP A 1 111 ? -25.604 -3.842 17.938 1.00 82.31 111 TRP A O 1
ATOM 890 N N . ASN A 1 112 ? -24.936 -5.608 16.730 1.00 85.50 112 ASN A N 1
ATOM 891 C CA . ASN A 1 112 ? -23.681 -5.804 17.452 1.00 85.50 112 ASN A CA 1
ATOM 892 C C . ASN A 1 112 ? -22.535 -5.093 16.731 1.00 85.50 112 ASN A C 1
ATOM 894 O O . ASN A 1 112 ? -22.158 -5.503 15.631 1.00 85.50 112 ASN A O 1
ATOM 898 N N . ALA A 1 113 ? -21.953 -4.065 17.349 1.00 88.56 113 ALA A N 1
ATOM 899 C CA . ALA A 1 113 ? -20.684 -3.520 16.884 1.00 88.56 113 ALA A CA 1
ATOM 900 C C . ALA A 1 113 ? -19.528 -4.339 17.447 1.00 88.56 113 ALA A C 1
ATOM 902 O O . ALA A 1 113 ? -19.561 -4.789 18.595 1.00 88.56 113 ALA A O 1
ATOM 903 N N . TYR A 1 114 ? -18.503 -4.531 16.625 1.00 93.69 114 TYR A N 1
ATOM 904 C CA . TYR A 1 114 ? -17.353 -5.349 16.977 1.00 93.69 114 TYR A CA 1
ATOM 905 C C . TYR A 1 114 ? -16.195 -4.458 17.380 1.00 93.69 114 TYR A C 1
ATOM 907 O O . TYR A 1 114 ? -15.831 -3.523 16.660 1.00 93.69 114 TYR A O 1
ATOM 915 N N . ARG A 1 115 ? -15.607 -4.776 18.526 1.00 95.50 115 ARG A N 1
ATOM 916 C CA . ARG A 1 115 ? -14.417 -4.124 19.045 1.00 95.50 115 ARG A CA 1
ATOM 917 C C . ARG A 1 115 ? -13.275 -5.113 19.151 1.00 95.50 115 ARG A C 1
ATOM 919 O O . ARG A 1 115 ? -13.513 -6.292 19.370 1.00 95.50 115 ARG A O 1
ATOM 926 N N . PHE A 1 116 ? -12.051 -4.637 18.988 1.00 96.06 116 PHE A N 1
ATOM 927 C CA . PHE A 1 116 ? -10.855 -5.468 19.083 1.00 96.06 116 PHE A CA 1
ATOM 928 C C . PHE A 1 116 ? -9.660 -4.662 19.594 1.00 96.06 116 PHE A C 1
ATOM 930 O O . PHE A 1 116 ? -9.682 -3.429 19.628 1.00 96.06 116 PHE A O 1
ATOM 937 N N . ARG A 1 117 ? -8.597 -5.368 19.972 1.00 95.62 117 ARG A N 1
ATOM 938 C CA . ARG A 1 117 ? -7.281 -4.835 20.335 1.00 95.62 117 ARG A CA 1
ATOM 939 C C . ARG A 1 117 ? -6.215 -5.391 19.382 1.00 95.62 117 ARG A C 1
ATOM 941 O O . ARG A 1 117 ? -6.368 -6.487 18.844 1.00 95.62 117 ARG A O 1
ATOM 948 N N . ASP A 1 118 ? -5.116 -4.663 19.198 1.00 94.00 118 ASP A N 1
ATOM 949 C CA . ASP A 1 118 ? -3.912 -5.133 18.487 1.00 94.00 118 ASP A CA 1
ATOM 950 C C . ASP A 1 118 ? -2.718 -5.021 19.437 1.00 94.00 118 ASP A C 1
ATOM 952 O O . ASP A 1 118 ? -2.257 -3.927 19.748 1.00 94.00 118 ASP A O 1
ATOM 956 N N . THR A 1 119 ? -2.213 -6.155 19.923 1.00 88.88 119 THR A N 1
ATOM 957 C CA . THR A 1 119 ? -1.061 -6.183 20.840 1.00 88.88 119 THR A CA 1
ATOM 958 C C . THR A 1 119 ? 0.276 -5.952 20.137 1.00 88.88 119 THR A C 1
ATOM 960 O O . THR A 1 119 ? 1.300 -5.783 20.795 1.00 88.88 119 THR A O 1
ATOM 963 N N . GLY A 1 120 ? 0.305 -5.995 18.804 1.00 87.19 120 GLY A N 1
ATOM 964 C CA . GLY A 1 120 ? 1.513 -5.843 18.002 1.00 87.19 120 GLY A CA 1
ATOM 965 C C . GLY A 1 120 ? 1.897 -4.389 17.723 1.00 87.19 120 GLY A C 1
ATOM 966 O O . GLY A 1 120 ? 2.874 -4.166 17.003 1.00 87.19 120 GLY A O 1
ATOM 967 N N . VAL A 1 121 ? 1.124 -3.409 18.204 1.00 89.50 121 VAL A N 1
ATOM 968 C CA . VAL A 1 121 ? 1.434 -1.981 18.083 1.00 89.50 121 VAL A CA 1
ATOM 969 C C . VAL A 1 121 ? 0.726 -1.170 19.162 1.00 89.50 121 VAL A C 1
ATOM 971 O O . VAL A 1 121 ? -0.417 -1.444 19.500 1.00 89.50 121 VAL A O 1
ATOM 974 N N . ASN A 1 122 ? 1.387 -0.125 19.657 1.00 91.94 122 ASN A N 1
ATOM 975 C CA . ASN A 1 122 ? 0.709 0.921 20.413 1.00 91.94 122 ASN A CA 1
ATOM 976 C C . ASN A 1 122 ? 0.383 2.085 19.473 1.00 91.94 122 ASN A C 1
ATOM 978 O O . ASN A 1 122 ? 1.279 2.633 18.826 1.00 91.94 122 ASN A O 1
ATOM 982 N N . PHE A 1 123 ? -0.888 2.455 19.397 1.00 93.56 123 PHE A N 1
ATOM 983 C CA . PHE A 1 123 ? -1.399 3.473 18.492 1.00 93.56 123 PHE A CA 1
ATOM 984 C C . PHE A 1 123 ? -1.859 4.726 19.246 1.00 93.56 123 PHE A C 1
ATOM 986 O O . PHE A 1 123 ? -2.179 4.679 20.435 1.00 93.56 123 PHE A O 1
ATOM 993 N N . SER A 1 124 ? -1.879 5.854 18.540 1.00 92.94 124 SER A N 1
ATOM 994 C CA . SER A 1 124 ? -2.374 7.142 19.020 1.00 92.94 124 SER A CA 1
ATOM 995 C C . SER A 1 124 ? -3.256 7.763 17.951 1.00 92.94 124 SER A C 1
ATOM 997 O O . SER A 1 124 ? -2.937 7.694 16.765 1.00 92.94 124 SER A O 1
ATOM 999 N N . GLU A 1 125 ? -4.311 8.455 18.360 1.00 92.06 125 GLU A N 1
ATOM 1000 C CA . GLU A 1 125 ? -5.178 9.229 17.473 1.00 92.06 125 GLU A CA 1
ATOM 1001 C C . GLU A 1 125 ? -4.382 10.274 16.668 1.00 92.06 125 GLU A C 1
ATOM 1003 O O . GLU A 1 125 ? -4.694 10.572 15.518 1.00 92.06 125 GLU A O 1
ATOM 1008 N N . LYS A 1 126 ? -3.254 10.754 17.211 1.00 91.94 126 LYS A N 1
ATOM 1009 C CA . LYS A 1 126 ? -2.325 11.668 16.519 1.00 91.94 126 LYS A CA 1
ATOM 1010 C C . LYS A 1 126 ? -1.619 11.047 15.313 1.00 91.94 126 LYS A C 1
ATOM 1012 O O . LYS A 1 126 ? -0.926 11.761 14.588 1.00 91.94 126 LYS A O 1
ATOM 1017 N N . TYR A 1 127 ? -1.699 9.730 15.149 1.00 93.62 127 TYR A N 1
ATOM 1018 C CA . TYR A 1 127 ? -1.132 9.024 14.005 1.00 93.62 127 TYR A CA 1
ATOM 1019 C C . TYR A 1 127 ? -2.125 8.950 12.848 1.00 93.62 127 TYR A C 1
ATOM 1021 O O . TYR A 1 127 ? -1.734 8.556 11.760 1.00 93.62 127 TYR A O 1
ATOM 1029 N N . ILE A 1 128 ? -3.390 9.320 13.037 1.00 92.44 128 ILE A N 1
ATOM 1030 C CA . ILE A 1 128 ? -4.371 9.357 11.952 1.00 92.44 128 ILE A CA 1
ATOM 1031 C C . ILE A 1 128 ? -3.992 10.484 10.989 1.00 92.44 128 ILE A C 1
ATOM 1033 O O . ILE A 1 128 ? -3.644 11.591 11.411 1.00 92.44 128 ILE A O 1
ATOM 1037 N N . LEU A 1 129 ? -4.019 10.199 9.686 1.00 90.56 129 LEU A N 1
ATOM 1038 C CA . LEU A 1 129 ? -3.725 11.217 8.682 1.00 90.56 129 LEU A CA 1
ATOM 1039 C C . LEU A 1 129 ? -4.863 12.248 8.623 1.00 90.56 129 LEU A C 1
ATOM 1041 O O . LEU A 1 129 ? -6.032 11.867 8.683 1.00 90.56 129 LEU A O 1
ATOM 1045 N N . PRO A 1 130 ? -4.551 13.548 8.471 1.00 85.19 130 PRO A N 1
ATOM 1046 C CA . PRO A 1 130 ? -5.580 14.567 8.307 1.00 85.19 130 PRO A CA 1
ATOM 1047 C C . PRO A 1 130 ? -6.411 14.278 7.052 1.00 85.19 130 PRO A C 1
ATOM 1049 O O . PRO A 1 130 ? -5.874 13.821 6.041 1.00 85.19 130 PRO A O 1
ATOM 1052 N N . ASP A 1 131 ? -7.715 14.543 7.134 1.00 81.81 131 ASP A N 1
ATOM 1053 C CA . ASP A 1 131 ? -8.691 14.327 6.057 1.00 81.81 131 ASP A CA 1
ATOM 1054 C C . ASP A 1 131 ? -8.798 12.869 5.564 1.00 81.81 131 ASP A C 1
ATOM 1056 O O . ASP A 1 131 ? -9.339 12.610 4.487 1.00 81.81 131 ASP A O 1
ATOM 1060 N N . GLN A 1 132 ? -8.299 11.900 6.341 1.00 85.00 132 GLN A N 1
ATOM 1061 C CA . GLN A 1 132 ? -8.458 10.475 6.062 1.00 85.00 132 GLN A CA 1
ATOM 1062 C C . GLN A 1 132 ? -9.167 9.764 7.208 1.00 85.00 132 GLN A C 1
ATOM 1064 O O . GLN A 1 132 ? -8.923 10.018 8.384 1.00 85.00 132 GLN A O 1
ATOM 1069 N N . GLU A 1 133 ? -10.044 8.836 6.838 1.00 89.94 133 GLU A N 1
ATOM 1070 C CA . GLU A 1 133 ? -10.662 7.918 7.782 1.00 89.94 133 GLU A CA 1
ATOM 1071 C C . GLU A 1 133 ? -9.782 6.680 7.946 1.00 89.94 133 GLU A C 1
ATOM 1073 O O . GLU A 1 133 ? -9.262 6.124 6.973 1.00 89.94 133 GLU A O 1
ATOM 1078 N N . LEU A 1 134 ? -9.643 6.241 9.191 1.00 94.38 134 LEU A N 1
ATOM 1079 C CA . LEU A 1 134 ? -8.981 4.996 9.534 1.00 94.38 134 LEU A CA 1
ATOM 1080 C C . LEU A 1 134 ? -9.776 3.820 8.966 1.00 94.38 134 LEU A C 1
ATOM 1082 O O . LEU A 1 134 ? -10.973 3.682 9.217 1.00 94.38 134 LEU A O 1
ATOM 1086 N N . ARG A 1 135 ? -9.110 2.953 8.206 1.00 94.50 135 ARG A N 1
ATOM 1087 C CA . ARG A 1 135 ? -9.744 1.792 7.574 1.00 94.50 135 ARG A CA 1
ATOM 1088 C C . ARG A 1 135 ? -8.901 0.549 7.747 1.00 94.50 135 ARG A C 1
ATOM 1090 O O . ARG A 1 135 ? -7.673 0.604 7.644 1.00 94.50 135 ARG A O 1
ATOM 1097 N N . ILE A 1 136 ? -9.570 -0.577 7.945 1.00 95.56 136 ILE A N 1
ATOM 1098 C CA . ILE A 1 136 ? -8.955 -1.899 7.930 1.00 95.56 136 ILE A CA 1
ATOM 1099 C C . ILE A 1 136 ? -9.465 -2.682 6.733 1.00 95.56 136 ILE A C 1
ATOM 1101 O O . ILE A 1 136 ? -10.656 -2.667 6.427 1.00 95.56 136 ILE A O 1
ATOM 1105 N N . ARG A 1 137 ? -8.561 -3.407 6.084 1.00 94.94 137 ARG A N 1
ATOM 1106 C CA . ARG A 1 137 ? -8.912 -4.439 5.114 1.00 94.94 137 ARG A CA 1
ATOM 1107 C C . ARG A 1 137 ? -8.520 -5.793 5.674 1.00 94.94 137 ARG A C 1
ATOM 1109 O O . ARG A 1 137 ? -7.344 -6.005 5.958 1.00 94.94 137 ARG A O 1
ATOM 1116 N N . PHE A 1 138 ? -9.471 -6.703 5.813 1.00 95.12 138 PHE A N 1
ATOM 1117 C CA . PHE A 1 138 ? -9.192 -8.049 6.306 1.00 95.12 138 PHE A CA 1
ATOM 1118 C C . PHE A 1 138 ? -8.321 -8.815 5.304 1.00 95.12 138 PHE A C 1
ATOM 1120 O O . PHE A 1 138 ? -8.601 -8.823 4.104 1.00 95.12 138 PHE A O 1
ATOM 1127 N N . ALA A 1 139 ? -7.256 -9.435 5.804 1.00 93.94 139 ALA A N 1
ATOM 1128 C CA . ALA A 1 139 ? -6.327 -10.272 5.046 1.00 93.94 139 ALA A CA 1
ATOM 1129 C C . ALA A 1 139 ? -6.563 -11.775 5.284 1.00 93.94 139 ALA A C 1
ATOM 1131 O O . ALA A 1 139 ? -6.082 -12.608 4.515 1.00 93.94 139 ALA A O 1
ATOM 1132 N N . SER A 1 140 ? -7.319 -12.123 6.328 1.00 94.94 140 SER A N 1
ATOM 1133 C CA . SER A 1 140 ? -7.728 -13.489 6.651 1.00 94.94 140 SER A CA 1
ATOM 1134 C C . SER A 1 140 ? -9.120 -13.508 7.306 1.00 94.94 140 SER A C 1
ATOM 1136 O O . SER A 1 140 ? -9.813 -12.487 7.335 1.00 94.94 140 SER A O 1
ATOM 1138 N N . GLY A 1 141 ? -9.562 -14.685 7.755 1.00 93.38 141 GLY A N 1
ATOM 1139 C CA . GLY A 1 141 ? -10.834 -14.851 8.456 1.00 93.38 141 GLY A CA 1
ATOM 1140 C C . GLY A 1 141 ? -12.071 -14.833 7.558 1.00 93.38 141 GLY A C 1
ATOM 1141 O O . GLY A 1 141 ? -11.997 -14.914 6.328 1.00 93.38 141 GLY A O 1
ATOM 1142 N N . LEU A 1 142 ? -13.237 -14.729 8.197 1.00 92.75 142 LEU A N 1
ATOM 1143 C CA . LEU A 1 142 ? -14.544 -14.724 7.527 1.00 92.75 142 LEU A CA 1
ATOM 1144 C C . LEU A 1 142 ? -14.761 -13.471 6.670 1.00 92.75 142 LEU A C 1
ATOM 1146 O O . LEU A 1 142 ? -15.485 -13.512 5.677 1.00 92.75 142 LEU A O 1
ATOM 1150 N N . LEU A 1 143 ? -14.125 -12.362 7.045 1.00 92.88 143 LEU A N 1
ATOM 1151 C CA . LEU A 1 143 ? -14.249 -11.071 6.372 1.00 92.88 143 LEU A CA 1
ATOM 1152 C C . LEU A 1 143 ? -13.145 -10.825 5.331 1.00 92.88 143 LEU A C 1
ATOM 1154 O O . LEU A 1 143 ? -13.049 -9.715 4.814 1.00 92.88 143 LEU A O 1
ATOM 1158 N N . ASN A 1 144 ? -12.326 -11.832 5.003 1.00 95.06 144 ASN A N 1
ATOM 1159 C CA . ASN A 1 144 ? -11.169 -11.680 4.119 1.00 95.06 144 ASN A CA 1
ATOM 1160 C C . ASN A 1 144 ? -11.501 -10.936 2.811 1.00 95.06 144 ASN A C 1
ATOM 1162 O O . ASN A 1 144 ? -12.425 -11.286 2.077 1.00 95.06 144 ASN A O 1
ATOM 1166 N N . GLY A 1 145 ? -10.703 -9.913 2.512 1.00 91.12 145 GLY A N 1
ATOM 1167 C CA . GLY A 1 145 ? -10.820 -9.071 1.330 1.00 91.12 145 GLY A CA 1
ATOM 1168 C C . GLY A 1 145 ? -11.734 -7.860 1.503 1.00 91.12 145 GLY A C 1
ATOM 1169 O O . GLY A 1 145 ? -11.593 -6.924 0.711 1.00 91.12 145 GLY A O 1
ATOM 1170 N N . LEU A 1 146 ? -12.597 -7.846 2.525 1.00 91.38 146 LEU A N 1
ATOM 1171 C CA . LEU A 1 146 ? -13.516 -6.746 2.818 1.00 91.38 146 LEU A CA 1
ATOM 1172 C C . LEU A 1 146 ? -12.815 -5.616 3.575 1.00 91.38 146 LEU A C 1
ATOM 1174 O O . LEU A 1 146 ? -11.892 -5.841 4.364 1.00 91.38 146 LEU A O 1
ATOM 1178 N N . GLU A 1 147 ? -13.276 -4.393 3.328 1.00 94.12 147 GLU A N 1
ATOM 1179 C CA . GLU A 1 147 ? -12.758 -3.170 3.937 1.00 94.12 147 GLU A CA 1
ATOM 1180 C C . GLU A 1 147 ? -13.839 -2.468 4.765 1.00 94.12 147 GLU A C 1
ATOM 1182 O O . GLU A 1 147 ? -14.990 -2.343 4.327 1.00 94.12 147 GLU A O 1
ATOM 1187 N N . PHE A 1 148 ? -13.450 -2.001 5.950 1.00 94.50 148 PHE A N 1
ATOM 1188 C CA . PHE A 1 148 ? -14.311 -1.304 6.901 1.00 94.50 148 PHE A CA 1
ATOM 1189 C C . PHE A 1 148 ? -13.598 -0.081 7.468 1.00 94.50 148 PHE A C 1
ATOM 1191 O O . PHE A 1 148 ? -12.386 -0.105 7.697 1.00 94.50 148 PHE A O 1
ATOM 1198 N N . ALA A 1 149 ? -14.360 0.977 7.731 1.00 94.81 149 ALA A N 1
ATOM 1199 C CA . ALA A 1 149 ? -13.893 2.065 8.574 1.00 94.81 149 ALA A CA 1
ATOM 1200 C C . ALA A 1 149 ? -13.763 1.589 10.026 1.00 94.81 149 ALA A C 1
ATOM 1202 O O . ALA A 1 149 ? -14.501 0.707 10.471 1.00 94.81 149 ALA A O 1
ATOM 1203 N N . VAL A 1 150 ? -12.819 2.166 10.764 1.00 94.94 150 VAL A N 1
ATOM 1204 C CA . VAL A 1 150 ? -12.618 1.871 12.183 1.00 94.94 150 VAL A CA 1
ATOM 1205 C C . VAL A 1 150 ? -12.429 3.146 12.985 1.00 94.94 150 VAL A C 1
ATOM 1207 O O . VAL A 1 150 ? -11.802 4.103 12.532 1.00 94.94 150 VAL A O 1
ATOM 1210 N N . LYS A 1 151 ? -12.943 3.140 14.212 1.00 94.12 151 LYS A N 1
ATOM 1211 C CA . LYS A 1 151 ? -12.716 4.192 15.203 1.00 94.12 151 LYS A CA 1
ATOM 1212 C C . LYS A 1 151 ? -11.700 3.700 16.220 1.00 94.12 151 LYS A C 1
ATOM 1214 O O . LYS A 1 151 ? -11.867 2.625 16.793 1.00 94.12 151 LYS A O 1
ATOM 1219 N N . PHE A 1 152 ? -10.656 4.486 16.444 1.00 94.94 152 PHE A N 1
ATOM 1220 C CA . PHE A 1 152 ? -9.692 4.236 17.508 1.00 94.94 152 PHE A CA 1
ATOM 1221 C C . PHE A 1 152 ? -10.155 4.902 18.805 1.00 94.94 152 PHE A C 1
ATOM 1223 O O . PHE A 1 152 ? -10.668 6.017 18.766 1.00 94.94 152 PHE A O 1
ATOM 1230 N N . ASN A 1 153 ? -9.961 4.225 19.936 1.00 93.88 153 ASN A N 1
ATOM 1231 C CA . ASN A 1 153 ? -10.302 4.698 21.274 1.00 93.88 153 ASN A CA 1
ATOM 1232 C C . ASN A 1 153 ? -11.732 5.279 21.364 1.00 93.88 153 ASN A C 1
ATOM 1234 O O . ASN A 1 153 ? -11.911 6.434 21.760 1.00 93.88 153 ASN A O 1
ATOM 1238 N N . PRO A 1 154 ? -12.775 4.496 21.016 1.00 91.81 154 PRO A N 1
ATOM 1239 C CA . PRO A 1 154 ? -14.159 4.985 20.971 1.00 91.81 154 PRO A CA 1
ATOM 1240 C C . PRO A 1 154 ? -14.667 5.503 22.329 1.00 91.81 154 PRO A C 1
ATOM 1242 O O . PRO A 1 154 ? -15.635 6.256 22.382 1.00 91.81 154 PRO A O 1
ATOM 1245 N N . GLU A 1 155 ? -14.023 5.113 23.432 1.00 91.00 155 GLU A N 1
ATOM 1246 C CA . GLU A 1 155 ? -14.368 5.543 24.791 1.00 91.00 155 GLU A CA 1
ATOM 1247 C C . GLU A 1 155 ? -13.634 6.812 25.251 1.00 91.00 155 GLU A C 1
ATOM 1249 O O . GLU A 1 155 ? -13.874 7.283 26.365 1.00 91.00 155 GLU A O 1
ATOM 1254 N N . GLY A 1 156 ? -12.726 7.361 24.437 1.00 91.00 156 GLY A N 1
ATOM 1255 C CA . GLY A 1 156 ? -11.992 8.589 24.752 1.00 91.00 156 GLY A CA 1
ATOM 1256 C C . GLY A 1 156 ? -11.125 8.484 26.011 1.00 91.00 156 GLY A C 1
ATOM 1257 O O . GLY A 1 156 ? -10.955 9.466 26.738 1.00 91.00 156 GLY A O 1
ATOM 1258 N N . LYS A 1 157 ? -10.598 7.292 26.315 1.00 92.94 157 LYS A N 1
ATOM 1259 C CA . LYS A 1 157 ? -9.727 7.078 27.480 1.00 92.94 157 LYS A CA 1
ATOM 1260 C C . LYS A 1 157 ? -8.369 7.757 27.256 1.00 92.94 157 LYS A C 1
ATOM 1262 O O . LYS A 1 157 ? -7.916 7.839 26.115 1.00 92.94 157 LYS A O 1
ATOM 1267 N N . PRO A 1 158 ? -7.666 8.211 28.309 1.00 93.56 158 PRO A N 1
ATOM 1268 C CA . PRO A 1 158 ? -6.309 8.730 28.155 1.00 93.56 158 PRO A CA 1
ATOM 1269 C C . PRO A 1 158 ? -5.388 7.676 27.529 1.00 93.56 158 PRO A C 1
ATOM 1271 O O . PRO A 1 158 ? -5.275 6.578 28.065 1.00 93.56 158 PRO A O 1
ATOM 1274 N N . GLU A 1 159 ? -4.714 8.001 26.422 1.00 93.50 159 GLU A N 1
ATOM 1275 C CA . GLU A 1 159 ? -3.814 7.066 25.716 1.00 93.50 159 GLU A CA 1
ATOM 1276 C C . GLU A 1 159 ? -2.567 6.696 26.527 1.00 93.50 159 GLU A C 1
ATOM 1278 O O . GLU A 1 159 ? -1.942 5.656 26.303 1.00 93.50 159 GLU A O 1
ATOM 1283 N N . LYS A 1 160 ? -2.194 7.570 27.463 1.00 93.19 160 LYS A N 1
ATOM 1284 C CA . LYS A 1 160 ? -1.034 7.426 28.331 1.00 93.19 160 LYS A CA 1
ATOM 1285 C C . LYS A 1 160 ? -1.465 7.365 29.787 1.00 93.19 160 LYS A C 1
ATOM 1287 O O . LYS A 1 160 ? -2.345 8.112 30.211 1.00 93.19 160 LYS A O 1
ATOM 1292 N N . LEU A 1 161 ? -0.820 6.475 30.528 1.00 92.81 161 LEU A N 1
ATOM 1293 C CA . LEU A 1 161 ? -0.905 6.396 31.980 1.00 92.81 161 LEU A CA 1
ATOM 1294 C C . LEU A 1 161 ? -0.070 7.522 32.615 1.00 92.81 161 LEU A C 1
ATOM 1296 O O . LEU A 1 161 ? 0.744 8.164 31.945 1.00 92.81 161 LEU A O 1
ATOM 1300 N N . GLU A 1 162 ? -0.253 7.761 33.917 1.00 90.31 162 GLU A N 1
ATOM 1301 C CA . GLU A 1 162 ? 0.489 8.798 34.659 1.00 90.31 162 GLU A CA 1
ATOM 1302 C C . GLU A 1 162 ? 2.011 8.569 34.655 1.00 90.31 162 GLU A C 1
ATOM 1304 O O . GLU A 1 162 ? 2.784 9.519 34.762 1.00 90.31 162 GLU A O 1
ATOM 1309 N N . ASP A 1 163 ? 2.447 7.321 34.478 1.00 90.44 163 ASP A N 1
ATOM 1310 C CA . ASP A 1 163 ? 3.853 6.918 34.380 1.00 90.44 163 ASP A CA 1
ATOM 1311 C C . ASP A 1 163 ? 4.455 7.086 32.965 1.00 90.44 163 ASP A C 1
ATOM 1313 O O . ASP A 1 163 ? 5.639 6.816 32.758 1.00 90.44 163 ASP A O 1
ATOM 1317 N N . GLY A 1 164 ? 3.664 7.543 31.985 1.00 88.06 164 GLY A N 1
ATOM 1318 C CA . GLY A 1 164 ? 4.065 7.691 30.580 1.00 88.06 164 GLY A CA 1
ATOM 1319 C C . GLY A 1 164 ? 3.951 6.411 29.735 1.00 88.06 164 GLY A C 1
ATOM 1320 O O . GLY A 1 164 ? 4.173 6.454 28.514 1.00 88.06 164 GLY A O 1
ATOM 1321 N N . GLY A 1 165 ? 3.568 5.287 30.348 1.00 91.81 165 GLY A N 1
ATOM 1322 C CA . GLY A 1 165 ? 3.236 4.035 29.677 1.00 91.81 165 GLY A CA 1
ATOM 1323 C C . GLY A 1 165 ? 1.976 4.150 28.818 1.00 91.81 165 GLY A C 1
ATOM 1324 O O . GLY A 1 165 ? 1.178 5.077 28.962 1.00 91.81 165 GLY A O 1
ATOM 1325 N N . TRP A 1 166 ? 1.802 3.228 27.870 1.00 93.06 166 TRP A N 1
ATOM 1326 C CA . TRP A 1 166 ? 0.575 3.154 27.072 1.00 93.06 166 TRP A CA 1
ATOM 1327 C C . TRP A 1 166 ? -0.565 2.573 27.900 1.00 93.06 166 TRP A C 1
ATOM 1329 O O . TRP A 1 166 ? -0.380 1.562 28.572 1.00 93.06 166 TRP A O 1
ATOM 1339 N N . ASN A 1 167 ? -1.733 3.209 27.842 1.00 93.12 167 ASN A N 1
ATOM 1340 C CA . ASN A 1 167 ? -2.933 2.721 28.504 1.00 93.12 167 ASN A CA 1
ATOM 1341 C C . ASN A 1 167 ? -3.599 1.626 27.649 1.00 93.12 167 ASN A C 1
ATOM 1343 O O . ASN A 1 167 ? -4.102 1.951 26.569 1.00 93.12 167 ASN A O 1
ATOM 1347 N N . PRO A 1 168 ? -3.666 0.364 28.114 1.00 91.25 168 PRO A N 1
ATOM 1348 C CA . PRO A 1 168 ? -4.304 -0.717 27.365 1.00 91.25 168 PRO A CA 1
ATOM 1349 C C . PRO A 1 168 ? -5.784 -0.461 27.065 1.00 91.25 168 PRO A C 1
ATOM 1351 O O . PRO A 1 168 ? -6.278 -0.912 26.038 1.00 91.25 168 PRO A O 1
ATOM 1354 N N . ASP A 1 169 ? -6.486 0.286 27.921 1.00 91.25 169 ASP A N 1
ATOM 1355 C CA . ASP A 1 169 ? -7.914 0.571 27.740 1.00 91.25 169 ASP A CA 1
ATOM 1356 C C . ASP A 1 169 ? -8.181 1.586 26.623 1.00 91.25 169 ASP A C 1
ATOM 1358 O O . ASP A 1 169 ? -9.272 1.614 26.063 1.00 91.25 169 ASP A O 1
ATOM 1362 N N . ALA A 1 170 ? -7.181 2.400 26.270 1.00 93.56 170 ALA A N 1
ATOM 1363 C CA . ALA A 1 170 ? -7.251 3.289 25.114 1.00 93.56 170 ALA A CA 1
ATOM 1364 C C . ALA A 1 170 ? -6.877 2.577 23.800 1.00 93.56 170 ALA A C 1
ATOM 1366 O O . ALA A 1 170 ? -7.179 3.088 22.727 1.00 93.56 170 ALA A O 1
ATOM 1367 N N . GLN A 1 171 ? -6.242 1.398 23.860 1.00 95.31 171 GLN A N 1
ATOM 1368 C CA . GLN A 1 171 ? -5.857 0.593 22.690 1.00 95.31 171 GLN A CA 1
ATOM 1369 C C . GLN A 1 171 ? -7.022 -0.268 22.181 1.00 95.31 171 GLN A C 1
ATOM 1371 O O . GLN A 1 171 ? -6.875 -1.464 21.930 1.00 95.31 171 GLN A O 1
ATOM 1376 N N . LEU A 1 172 ? -8.196 0.347 22.060 1.00 95.12 172 LEU A N 1
ATOM 1377 C CA . LEU A 1 172 ? -9.436 -0.300 21.656 1.00 95.12 172 LEU A CA 1
ATOM 1378 C C . LEU A 1 172 ? -9.886 0.248 20.305 1.00 95.12 172 LEU A C 1
ATOM 1380 O O . LEU A 1 172 ? -9.905 1.459 20.092 1.00 95.12 172 LEU A O 1
ATOM 1384 N N . TRP A 1 173 ? -10.277 -0.642 19.408 1.00 95.44 173 TRP A N 1
ATOM 1385 C CA . TRP A 1 173 ? -10.723 -0.317 18.061 1.00 95.44 173 TRP A CA 1
ATOM 1386 C C . TRP A 1 173 ? -12.161 -0.767 17.890 1.00 95.44 173 TRP A C 1
ATOM 1388 O O . TRP A 1 173 ? -12.514 -1.841 18.359 1.00 95.44 173 TRP A O 1
ATOM 1398 N N . GLU A 1 174 ? -12.983 0.023 17.211 1.00 95.25 174 GLU A N 1
ATOM 1399 C CA . GLU A 1 174 ? -14.369 -0.316 16.885 1.00 95.25 174 GLU A CA 1
ATOM 1400 C C . GLU A 1 174 ? -14.554 -0.331 15.371 1.00 95.25 174 GLU A C 1
ATOM 1402 O O . GLU A 1 174 ? -14.213 0.637 14.691 1.00 95.25 174 GLU A O 1
ATOM 1407 N N . ILE A 1 175 ? -15.084 -1.433 14.843 1.00 94.81 175 ILE A N 1
ATOM 1408 C CA . ILE A 1 175 ? -15.376 -1.583 13.419 1.00 94.81 175 ILE A CA 1
ATOM 1409 C C . ILE A 1 175 ? -16.717 -0.926 13.119 1.00 94.81 175 ILE A C 1
ATOM 1411 O O . ILE A 1 175 ? -17.741 -1.270 13.709 1.00 94.81 175 ILE A O 1
ATOM 1415 N N . VAL A 1 176 ? -16.709 0.006 12.170 1.00 91.94 176 VAL A N 1
ATOM 1416 C CA . VAL A 1 176 ? -17.915 0.683 11.703 1.00 91.94 176 VAL A CA 1
ATOM 1417 C C . VAL A 1 176 ? -18.675 -0.250 10.764 1.00 91.94 176 VAL A C 1
ATOM 1419 O O . VAL A 1 176 ? -18.108 -0.795 9.812 1.00 91.94 176 VAL A O 1
ATOM 1422 N N . ARG A 1 177 ? -19.972 -0.420 11.037 1.00 87.94 177 ARG A N 1
ATOM 1423 C CA . ARG A 1 177 ? -20.884 -1.194 10.192 1.00 87.94 177 ARG A CA 1
ATOM 1424 C C . ARG A 1 177 ? -20.951 -0.565 8.798 1.00 87.94 177 ARG A C 1
ATOM 1426 O O . ARG A 1 177 ? -21.078 0.647 8.659 1.00 87.94 177 ARG A O 1
ATOM 1433 N N . ASN A 1 178 ? -20.865 -1.401 7.776 1.00 87.44 178 ASN A N 1
ATOM 1434 C CA . ASN A 1 178 ? -20.948 -1.045 6.373 1.00 87.44 178 ASN A CA 1
ATOM 1435 C C . ASN A 1 178 ? -22.136 -1.780 5.733 1.00 87.44 178 ASN A C 1
ATOM 1437 O O . ASN A 1 178 ? -22.228 -3.006 5.814 1.00 87.44 178 ASN A O 1
ATOM 1441 N N . GLU A 1 179 ? -23.031 -1.033 5.094 1.00 85.00 179 GLU A N 1
ATOM 1442 C CA . GLU A 1 179 ? -24.235 -1.551 4.432 1.00 85.00 179 GLU A CA 1
ATOM 1443 C C . GLU A 1 179 ? -24.068 -1.726 2.913 1.00 85.00 179 GLU A C 1
ATOM 1445 O O . GLU A 1 179 ? -24.895 -2.371 2.266 1.00 85.00 179 GLU A O 1
ATOM 1450 N N . ASP A 1 180 ? -22.962 -1.240 2.345 1.00 84.56 180 ASP A N 1
ATOM 1451 C CA . ASP A 1 180 ? -22.697 -1.224 0.901 1.00 84.56 180 ASP A CA 1
ATOM 1452 C C . ASP A 1 180 ? -22.530 -2.631 0.305 1.00 84.56 180 ASP A C 1
ATOM 1454 O O . ASP A 1 180 ? -22.666 -2.834 -0.901 1.00 84.56 180 ASP A O 1
ATOM 1458 N N . TYR A 1 181 ? -22.272 -3.641 1.140 1.00 82.88 181 TYR A N 1
ATOM 1459 C CA . TYR A 1 181 ? -22.081 -5.032 0.716 1.00 82.88 181 TYR A CA 1
ATOM 1460 C C . TYR A 1 181 ? -23.397 -5.784 0.439 1.00 82.88 181 TYR A C 1
ATOM 1462 O O . TYR A 1 181 ? -23.430 -7.017 0.436 1.00 82.88 181 TYR A O 1
ATOM 1470 N N . GLY A 1 182 ? -24.503 -5.060 0.236 1.00 81.69 182 GLY A N 1
ATOM 1471 C CA . GLY A 1 182 ? -25.843 -5.616 0.009 1.00 81.69 182 GLY A CA 1
ATOM 1472 C C . GLY A 1 182 ? -26.497 -6.195 1.266 1.00 81.69 182 GLY A C 1
ATOM 1473 O O . GLY A 1 182 ? -27.636 -6.658 1.218 1.00 81.69 182 GLY A O 1
ATOM 1474 N N . ARG A 1 183 ? -25.777 -6.173 2.389 1.00 84.69 183 ARG A N 1
ATOM 1475 C CA . ARG A 1 183 ? -26.284 -6.400 3.736 1.00 84.69 183 ARG A CA 1
ATOM 1476 C C . ARG A 1 183 ? -25.363 -5.707 4.741 1.00 84.69 183 ARG A C 1
ATOM 1478 O O . ARG A 1 183 ? -24.171 -5.572 4.451 1.00 84.69 183 ARG A O 1
ATOM 1485 N N . PRO A 1 184 ? -25.862 -5.364 5.933 1.00 85.00 184 PRO A N 1
ATOM 1486 C CA . PRO A 1 184 ? -25.022 -4.766 6.953 1.00 85.00 184 PRO A CA 1
ATOM 1487 C C . PRO A 1 184 ? -23.962 -5.751 7.460 1.00 85.00 184 PRO A C 1
ATOM 1489 O O . PRO A 1 184 ? -24.283 -6.862 7.897 1.00 85.00 184 PRO A O 1
ATOM 1492 N N . LEU A 1 185 ? -22.699 -5.340 7.391 1.00 89.38 185 LEU A N 1
ATOM 1493 C CA . LEU A 1 185 ? -21.536 -6.090 7.852 1.00 89.38 185 LEU A CA 1
ATOM 1494 C C . LEU A 1 185 ? -20.639 -5.210 8.734 1.00 89.38 185 LEU A C 1
ATOM 1496 O O . LEU A 1 185 ? -20.549 -4.017 8.474 1.00 89.38 185 LEU A O 1
ATOM 1500 N N . PRO A 1 186 ? -19.918 -5.761 9.720 1.00 88.88 186 PRO A N 1
ATOM 1501 C CA . PRO A 1 186 ? -19.999 -7.141 10.190 1.00 88.88 186 PRO A CA 1
ATOM 1502 C C . PRO A 1 186 ? -21.372 -7.473 10.806 1.00 88.88 186 PRO A C 1
ATOM 1504 O O . PRO A 1 186 ? -22.122 -6.581 11.196 1.00 88.88 186 PRO A O 1
ATOM 1507 N N . GLY A 1 187 ? -21.721 -8.755 10.854 1.00 85.25 187 GLY A N 1
ATOM 1508 C CA . GLY A 1 187 ? -22.976 -9.242 11.437 1.00 85.25 187 GLY A CA 1
ATOM 1509 C C . GLY A 1 187 ? -22.848 -10.694 11.895 1.00 85.25 187 GLY A C 1
ATOM 1510 O O . GLY A 1 187 ? -21.767 -11.263 11.825 1.00 85.25 187 GLY A O 1
ATOM 1511 N N . ASP A 1 188 ? -23.948 -11.334 12.288 1.00 83.12 188 ASP A N 1
ATOM 1512 C CA . ASP A 1 188 ? -23.907 -12.608 13.036 1.00 83.12 188 ASP A CA 1
ATOM 1513 C C . ASP A 1 188 ? -23.215 -13.785 12.321 1.00 83.12 188 ASP A C 1
ATOM 1515 O O . ASP A 1 188 ? -22.731 -14.712 12.965 1.00 83.12 188 ASP A O 1
ATOM 1519 N N . VAL A 1 189 ? -23.175 -13.775 10.984 1.00 86.88 189 VAL A N 1
ATOM 1520 C CA . VAL A 1 189 ? -22.560 -14.846 10.174 1.00 86.88 189 VAL A CA 1
ATOM 1521 C C . VAL A 1 189 ? -21.149 -14.489 9.707 1.00 86.88 189 VAL A C 1
ATOM 1523 O O . VAL A 1 189 ? -20.297 -15.365 9.604 1.00 86.88 189 VAL A O 1
ATOM 1526 N N . LEU A 1 190 ? -20.906 -13.216 9.381 1.00 91.56 190 LEU A N 1
ATOM 1527 C CA . LEU A 1 190 ? -19.600 -12.726 8.939 1.00 91.56 190 LEU A CA 1
ATOM 1528 C C . LEU A 1 190 ? -19.146 -11.651 9.916 1.00 91.56 190 LEU A C 1
ATOM 1530 O O . LEU A 1 190 ? -19.595 -10.505 9.844 1.00 91.56 190 LEU A O 1
ATOM 1534 N N . PHE A 1 191 ? -18.263 -12.057 10.815 1.00 92.31 191 PHE A N 1
ATOM 1535 C CA . PHE A 1 191 ? -17.762 -11.249 11.912 1.00 92.31 191 PHE A CA 1
ATOM 1536 C C . PHE A 1 191 ? -16.259 -11.471 12.101 1.00 92.31 191 PHE A C 1
ATOM 1538 O O . PHE A 1 191 ? -15.752 -12.521 11.696 1.00 92.31 191 PHE A O 1
ATOM 1545 N N . PRO A 1 192 ? -15.544 -10.490 12.675 1.00 95.56 192 PRO A N 1
ATOM 1546 C CA . PRO A 1 192 ? -14.138 -10.655 13.030 1.00 95.56 192 PRO A CA 1
ATOM 1547 C C . PRO A 1 192 ? -13.955 -11.688 14.142 1.00 95.56 192 PRO A C 1
ATOM 1549 O O . PRO A 1 192 ? -14.803 -11.815 15.026 1.00 95.56 192 PRO A O 1
ATOM 1552 N N . GLN A 1 193 ? -12.823 -12.380 14.138 1.00 95.25 193 GLN A N 1
ATOM 1553 C CA . GLN A 1 193 ? -12.440 -13.340 15.170 1.00 95.25 193 GLN A CA 1
ATOM 1554 C C . GLN A 1 193 ? -11.036 -13.050 15.710 1.00 95.25 193 GLN A C 1
ATOM 1556 O O . GLN A 1 193 ? -10.208 -12.418 15.052 1.00 95.25 193 GLN A O 1
ATOM 1561 N N . ASP A 1 194 ? -10.755 -13.540 16.919 1.00 96.19 194 ASP A N 1
ATOM 1562 C CA . ASP A 1 194 ? -9.400 -13.517 17.468 1.00 96.19 194 ASP A CA 1
ATOM 1563 C C . ASP A 1 194 ? -8.435 -14.264 16.537 1.00 96.19 194 ASP A C 1
ATOM 1565 O O . ASP A 1 194 ? -8.696 -15.394 16.120 1.00 96.19 194 ASP A O 1
ATOM 1569 N N . GLY A 1 195 ? -7.298 -13.636 16.240 1.00 95.06 195 GLY A N 1
ATOM 1570 C CA . GLY A 1 195 ? -6.300 -14.155 15.308 1.00 95.06 195 GLY A CA 1
ATOM 1571 C C . GLY A 1 195 ? -6.501 -13.737 13.849 1.00 95.06 195 GLY A C 1
ATOM 1572 O O . GLY A 1 195 ? -5.604 -13.992 13.045 1.00 95.06 195 GLY A O 1
ATOM 1573 N N . ASP A 1 196 ? -7.607 -13.071 13.497 1.00 96.81 196 ASP A N 1
ATOM 1574 C CA . ASP A 1 196 ? -7.786 -12.526 12.148 1.00 96.81 196 ASP A CA 1
ATOM 1575 C C . ASP A 1 196 ? -6.730 -11.454 11.844 1.00 96.81 196 ASP A C 1
ATOM 1577 O O . ASP A 1 196 ? -6.373 -10.623 12.683 1.00 96.81 196 ASP A O 1
ATOM 1581 N N . GLU A 1 197 ? -6.234 -11.457 10.612 1.00 96.94 197 GLU A N 1
ATOM 1582 C CA . GLU A 1 197 ? -5.234 -10.514 10.131 1.00 96.94 197 GLU A CA 1
ATOM 1583 C C . GLU A 1 197 ? -5.898 -9.384 9.350 1.00 96.94 197 GLU A C 1
ATOM 1585 O O . GLU A 1 197 ? -6.833 -9.598 8.571 1.00 96.94 197 GLU A O 1
ATOM 1590 N N . TYR A 1 198 ? -5.372 -8.172 9.498 1.00 95.88 198 TYR A N 1
ATOM 1591 C CA . TYR A 1 198 ? -5.875 -7.001 8.791 1.00 95.88 198 TYR A CA 1
ATOM 1592 C C . TYR A 1 198 ? -4.751 -6.069 8.347 1.00 95.88 198 TYR A C 1
ATOM 1594 O O . TYR A 1 198 ? -3.701 -5.975 8.975 1.00 95.88 198 TYR A O 1
ATOM 1602 N N . VAL A 1 199 ? -4.992 -5.332 7.267 1.00 95.00 199 VAL A N 1
ATO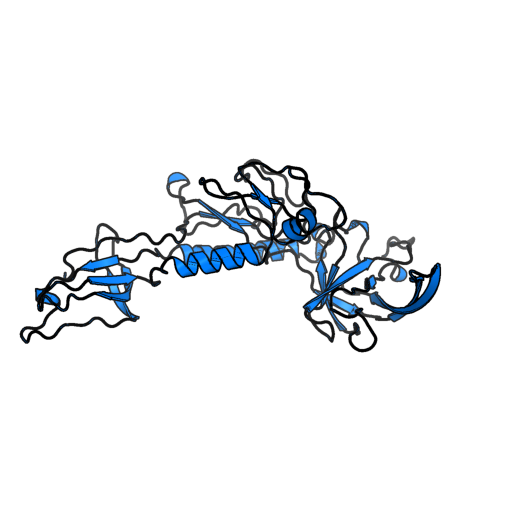M 1603 C CA . VAL A 1 199 ? -4.108 -4.277 6.774 1.00 95.00 199 VAL A CA 1
ATOM 1604 C C . VAL A 1 199 ? -4.684 -2.924 7.160 1.00 95.00 199 VAL A C 1
ATOM 1606 O O . VAL A 1 199 ? -5.810 -2.599 6.784 1.00 95.00 199 VAL A O 1
ATOM 1609 N N . LEU A 1 200 ? -3.899 -2.130 7.889 1.00 94.25 200 LEU A N 1
ATOM 1610 C CA . LEU A 1 200 ? -4.297 -0.799 8.346 1.00 94.25 200 LEU A CA 1
ATOM 1611 C C . LEU A 1 200 ? -4.011 0.271 7.285 1.00 94.25 200 LEU A C 1
ATOM 1613 O O . LEU A 1 200 ? -2.915 0.327 6.712 1.00 94.25 200 LEU A O 1
ATOM 1617 N N . SER A 1 201 ? -4.978 1.161 7.073 1.00 92.88 201 SER A N 1
ATOM 1618 C CA . SER A 1 201 ? -4.871 2.308 6.174 1.00 92.88 201 SER A CA 1
ATOM 1619 C C . SER A 1 201 ? -5.430 3.596 6.787 1.00 92.88 201 SER A C 1
ATOM 1621 O O . SER A 1 201 ? -6.248 3.538 7.701 1.00 92.88 201 SER A O 1
ATOM 1623 N N . GLY A 1 202 ? -4.965 4.753 6.305 1.00 91.25 202 GLY A N 1
ATOM 1624 C CA . GLY A 1 202 ? -5.408 6.070 6.791 1.00 91.25 202 GLY A CA 1
ATOM 1625 C C . GLY A 1 202 ? -4.565 6.644 7.936 1.00 91.25 202 GLY A C 1
ATOM 1626 O O . GLY A 1 202 ? -5.034 7.498 8.683 1.00 91.25 202 GLY A O 1
ATOM 1627 N N . TRP A 1 203 ? -3.326 6.174 8.107 1.00 94.06 203 TRP A N 1
ATOM 1628 C CA . TRP A 1 203 ? -2.471 6.545 9.240 1.00 94.06 203 TRP A CA 1
ATOM 1629 C C . TRP A 1 203 ? -1.033 6.869 8.820 1.00 94.06 203 TRP A C 1
ATOM 1631 O O . TRP A 1 203 ? -0.543 6.418 7.792 1.00 94.06 203 TRP A O 1
ATOM 1641 N N . ASP A 1 204 ? -0.338 7.664 9.618 1.00 92.50 204 ASP A N 1
ATOM 1642 C CA . ASP A 1 204 ? 1.021 8.123 9.390 1.00 92.50 204 ASP A CA 1
ATOM 1643 C C . ASP A 1 204 ? 2.036 7.055 9.823 1.00 92.50 204 ASP A C 1
ATOM 1645 O O . ASP A 1 204 ? 2.404 6.942 10.998 1.00 92.50 204 ASP A O 1
ATOM 1649 N N . SER A 1 205 ? 2.540 6.298 8.844 1.00 89.88 205 SER A N 1
ATOM 1650 C CA . SER A 1 205 ? 3.552 5.256 9.066 1.00 89.88 205 SER A CA 1
ATOM 1651 C C . SER A 1 205 ? 4.900 5.771 9.583 1.00 89.88 205 SER A C 1
ATOM 1653 O O . SER A 1 205 ? 5.690 4.983 10.104 1.00 89.88 205 SER A O 1
ATOM 1655 N N . THR A 1 206 ? 5.170 7.079 9.506 1.00 87.81 206 THR A N 1
ATOM 1656 C CA . THR A 1 206 ? 6.412 7.683 10.018 1.00 87.81 206 THR A CA 1
ATOM 1657 C C . THR A 1 206 ? 6.412 7.825 11.538 1.00 87.81 206 THR A C 1
ATOM 1659 O O . THR A 1 206 ? 7.472 7.980 12.143 1.00 87.81 206 THR A O 1
ATOM 1662 N N . LYS A 1 207 ? 5.238 7.754 12.181 1.00 89.12 207 LYS A N 1
ATOM 1663 C CA . LYS A 1 207 ? 5.102 7.913 13.636 1.00 89.12 207 LYS A CA 1
ATOM 1664 C C . LYS A 1 207 ? 5.564 6.701 14.432 1.00 89.12 207 LYS A C 1
ATOM 1666 O O . LYS A 1 207 ? 5.898 6.854 15.603 1.00 89.12 207 LYS A O 1
ATOM 1671 N N . ILE A 1 208 ? 5.610 5.529 13.801 1.00 85.75 208 ILE A N 1
ATOM 1672 C CA . ILE A 1 208 ? 6.023 4.270 14.428 1.00 85.75 208 ILE A CA 1
ATOM 1673 C C . ILE A 1 208 ? 7.252 3.738 13.691 1.00 85.75 208 ILE A C 1
ATOM 1675 O O . ILE A 1 208 ? 7.201 2.757 12.948 1.00 85.75 208 ILE A O 1
ATOM 1679 N N . THR A 1 209 ? 8.377 4.425 13.885 1.00 80.38 209 THR A N 1
ATOM 1680 C CA . THR A 1 209 ? 9.651 4.124 13.214 1.00 80.38 209 THR A CA 1
ATOM 1681 C C . THR A 1 209 ? 10.174 2.721 13.521 1.00 80.38 209 THR A C 1
ATOM 1683 O O . THR A 1 209 ? 10.827 2.122 12.671 1.00 80.38 209 THR A O 1
ATOM 1686 N N . GLU A 1 210 ? 9.835 2.169 14.688 1.00 83.81 210 GLU A N 1
ATOM 1687 C CA . GLU A 1 210 ? 10.200 0.816 15.132 1.00 83.81 210 GLU A CA 1
ATOM 1688 C C . GLU A 1 210 ? 9.750 -0.281 14.158 1.00 83.81 210 GLU A C 1
ATOM 1690 O O . GLU A 1 210 ? 10.402 -1.316 14.048 1.00 83.81 210 GLU A O 1
ATOM 1695 N N . LEU A 1 211 ? 8.664 -0.046 13.414 1.00 83.81 211 LEU A N 1
ATOM 1696 C CA . LEU A 1 211 ? 8.159 -1.004 12.432 1.00 83.81 211 LEU A CA 1
ATOM 1697 C C . LEU A 1 211 ? 8.931 -0.969 11.104 1.00 83.81 211 LEU A C 1
ATOM 1699 O O . LEU A 1 211 ? 8.756 -1.867 10.285 1.00 83.81 211 LEU A O 1
ATOM 1703 N N . GLY A 1 212 ? 9.738 0.066 10.842 1.00 88.38 212 GLY A N 1
ATOM 1704 C CA . GLY A 1 212 ? 10.553 0.173 9.625 1.00 88.38 212 GLY A CA 1
ATOM 1705 C C . GLY A 1 212 ? 9.770 0.157 8.301 1.00 88.38 212 GLY A C 1
ATOM 1706 O O . GLY A 1 212 ? 10.367 -0.046 7.244 1.00 88.38 212 GLY A O 1
ATOM 1707 N N . LEU A 1 213 ? 8.446 0.369 8.334 1.00 91.50 213 LEU A N 1
ATOM 1708 C CA . LEU A 1 213 ? 7.543 0.143 7.190 1.00 91.50 213 LEU A CA 1
ATOM 1709 C C . LEU A 1 213 ? 7.878 1.012 5.987 1.00 91.50 213 LEU A C 1
ATOM 1711 O O . LEU A 1 213 ? 7.771 0.578 4.845 1.00 91.50 213 LEU A O 1
ATOM 1715 N N . VAL A 1 214 ? 8.268 2.251 6.268 1.00 91.19 214 VAL A N 1
ATOM 1716 C CA . VAL A 1 214 ? 8.660 3.228 5.263 1.00 91.19 214 VAL A CA 1
ATOM 1717 C C . VAL A 1 214 ? 9.870 2.723 4.485 1.00 91.19 214 VAL A C 1
ATOM 1719 O O . VAL A 1 214 ? 9.779 2.553 3.276 1.00 91.19 214 VAL A O 1
ATOM 1722 N N . GLY A 1 215 ? 10.971 2.411 5.176 1.00 90.94 215 GLY A N 1
ATOM 1723 C CA . GLY A 1 215 ? 12.191 1.928 4.528 1.00 90.94 215 GLY A CA 1
ATOM 1724 C C . GLY A 1 215 ? 11.972 0.607 3.788 1.00 90.94 215 GLY A C 1
ATOM 1725 O O . GLY A 1 215 ? 12.478 0.429 2.684 1.00 90.94 215 GLY A O 1
ATOM 1726 N N . ALA A 1 216 ? 11.159 -0.298 4.344 1.00 93.12 216 ALA A N 1
ATOM 1727 C CA . ALA A 1 216 ? 10.780 -1.535 3.662 1.00 93.12 216 ALA A CA 1
ATOM 1728 C C . ALA A 1 216 ? 10.018 -1.262 2.353 1.00 93.12 216 ALA A C 1
ATOM 1730 O O . ALA A 1 216 ? 10.323 -1.866 1.325 1.00 93.12 216 ALA A O 1
ATOM 1731 N N . ALA A 1 217 ? 9.072 -0.319 2.366 1.00 93.44 217 ALA A N 1
ATOM 1732 C CA . ALA A 1 217 ? 8.322 0.065 1.176 1.00 93.44 217 ALA A CA 1
ATOM 1733 C C . ALA A 1 217 ? 9.201 0.774 0.132 1.00 93.44 217 ALA A C 1
ATOM 1735 O O . ALA A 1 217 ? 9.050 0.515 -1.061 1.00 93.44 217 ALA A O 1
ATOM 1736 N N . GLU A 1 218 ? 10.140 1.632 0.546 1.00 92.94 218 GLU A N 1
ATOM 1737 C CA . GLU A 1 218 ? 11.110 2.253 -0.369 1.00 92.94 218 GLU A CA 1
ATOM 1738 C C . GLU A 1 218 ? 11.981 1.194 -1.068 1.00 92.94 218 GLU A C 1
ATOM 1740 O O . GLU A 1 218 ? 12.226 1.284 -2.272 1.00 92.94 218 GLU A O 1
ATOM 1745 N N . GLN A 1 219 ? 12.428 0.163 -0.341 1.00 94.19 219 GLN A N 1
ATOM 1746 C CA . GLN A 1 219 ? 13.193 -0.938 -0.937 1.00 94.19 219 GLN A CA 1
ATOM 1747 C C . GLN A 1 219 ? 12.336 -1.785 -1.882 1.00 94.19 219 GLN A C 1
ATOM 1749 O O . GLN A 1 219 ? 12.781 -2.102 -2.983 1.00 94.19 219 GLN A O 1
ATOM 1754 N N . GLU A 1 220 ? 11.086 -2.084 -1.518 1.00 93.56 220 GLU A N 1
ATOM 1755 C CA . GLU A 1 220 ? 10.143 -2.759 -2.419 1.00 93.56 220 GLU A CA 1
ATOM 1756 C C . GLU A 1 220 ? 9.935 -1.955 -3.715 1.00 93.56 220 GLU A C 1
ATOM 1758 O O . GLU A 1 220 ? 9.952 -2.519 -4.815 1.00 93.56 220 GLU A O 1
ATOM 1763 N N . LEU A 1 221 ? 9.795 -0.628 -3.604 1.00 91.00 221 LEU A N 1
ATOM 1764 C CA . LEU A 1 221 ? 9.674 0.271 -4.750 1.00 91.00 221 LEU A CA 1
ATOM 1765 C C . LEU A 1 221 ? 10.923 0.204 -5.630 1.00 91.00 221 LEU A C 1
ATOM 1767 O O . LEU A 1 221 ? 10.806 0.104 -6.854 1.00 91.00 221 LEU A O 1
ATOM 1771 N N . LYS A 1 222 ? 12.111 0.212 -5.019 1.00 92.62 222 LYS A N 1
ATOM 1772 C CA . LYS A 1 222 ? 13.385 0.079 -5.727 1.00 92.62 222 LYS A CA 1
ATOM 1773 C C . LYS A 1 222 ? 13.463 -1.235 -6.498 1.00 92.62 222 LYS A C 1
ATOM 1775 O O . LYS A 1 222 ? 13.642 -1.204 -7.711 1.00 92.62 222 LYS A O 1
ATOM 1780 N N . GLU A 1 223 ? 13.254 -2.374 -5.843 1.00 91.62 223 GLU A N 1
ATOM 1781 C CA . GLU A 1 223 ? 13.321 -3.694 -6.488 1.00 91.62 223 GLU A CA 1
ATOM 1782 C C . GLU A 1 223 ? 12.336 -3.821 -7.656 1.00 91.62 223 GLU A C 1
ATOM 1784 O O . GLU A 1 223 ? 12.636 -4.402 -8.705 1.00 91.62 223 GLU A O 1
ATOM 1789 N N . LYS A 1 224 ? 11.127 -3.281 -7.486 1.00 89.12 224 LYS A N 1
ATOM 1790 C CA . LYS A 1 224 ? 10.105 -3.295 -8.529 1.00 89.12 224 LYS A CA 1
ATOM 1791 C C . LYS A 1 224 ? 10.486 -2.420 -9.714 1.00 89.12 224 LYS A C 1
ATOM 1793 O O . LYS A 1 224 ? 10.281 -2.817 -10.863 1.00 89.12 224 LYS A O 1
ATOM 1798 N N . THR A 1 225 ? 11.091 -1.275 -9.433 1.00 86.12 225 THR A N 1
ATOM 1799 C CA . THR A 1 225 ? 11.601 -0.356 -10.447 1.00 86.12 225 THR A CA 1
ATOM 1800 C C . THR A 1 225 ? 12.785 -0.958 -11.195 1.00 86.12 225 THR A C 1
ATOM 1802 O O . THR A 1 225 ? 12.820 -0.875 -12.415 1.00 86.12 225 THR A O 1
ATOM 1805 N N . GLU A 1 226 ? 13.701 -1.658 -10.522 1.00 88.44 226 GLU A N 1
ATOM 1806 C CA . GLU A 1 226 ? 14.805 -2.382 -11.172 1.00 88.44 226 GLU A CA 1
ATOM 1807 C C . GLU A 1 226 ? 14.285 -3.482 -12.107 1.00 88.44 226 GLU A C 1
ATOM 1809 O O . GLU A 1 226 ? 14.754 -3.622 -13.240 1.00 88.44 226 GLU A O 1
ATOM 1814 N N . LYS A 1 227 ? 13.258 -4.229 -11.678 1.00 85.75 227 LYS A N 1
ATOM 1815 C CA . LYS A 1 227 ? 12.577 -5.222 -12.527 1.00 85.75 227 LYS A CA 1
ATOM 1816 C C . LYS A 1 227 ? 11.888 -4.573 -13.726 1.00 85.75 227 LYS A C 1
ATOM 1818 O O . LYS A 1 227 ? 11.921 -5.141 -14.817 1.00 85.75 227 LYS A O 1
ATOM 1823 N N . TYR A 1 228 ? 11.264 -3.410 -13.538 1.00 81.38 228 TYR A N 1
ATOM 1824 C CA . TYR A 1 228 ? 10.657 -2.645 -14.625 1.00 81.38 228 TYR A CA 1
ATOM 1825 C C . TYR A 1 228 ? 11.728 -2.156 -15.610 1.00 81.38 228 TYR A C 1
ATOM 1827 O O . TYR A 1 228 ? 11.648 -2.477 -16.791 1.00 81.38 228 TYR A O 1
ATOM 1835 N N . ALA A 1 229 ? 12.793 -1.518 -15.118 1.00 80.06 229 ALA A N 1
ATOM 1836 C CA . ALA A 1 229 ? 13.930 -1.054 -15.909 1.00 80.06 229 ALA A CA 1
ATOM 1837 C C . ALA A 1 229 ? 14.565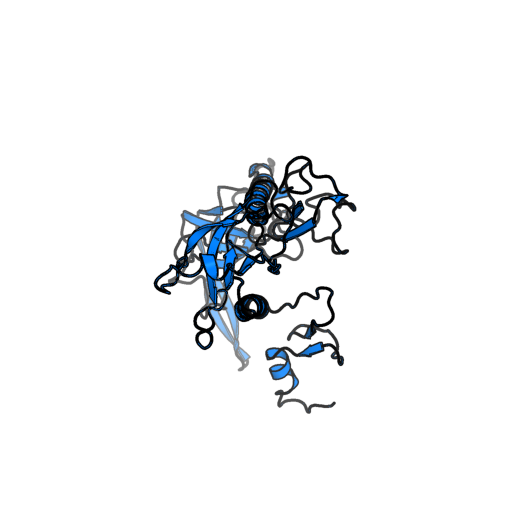 -2.182 -16.728 1.00 80.06 229 ALA A C 1
ATOM 1839 O O . ALA A 1 229 ? 14.859 -2.006 -17.907 1.00 80.06 229 ALA A O 1
ATOM 1840 N N . ALA A 1 230 ? 14.734 -3.369 -16.138 1.00 76.31 230 ALA A N 1
ATOM 1841 C CA . ALA A 1 230 ? 15.253 -4.539 -16.838 1.00 76.31 230 ALA A CA 1
ATOM 1842 C C . ALA A 1 230 ? 14.364 -4.990 -18.007 1.00 76.31 230 ALA A C 1
ATOM 1844 O O . ALA A 1 230 ? 14.896 -5.408 -19.034 1.00 76.31 230 ALA A O 1
ATOM 1845 N N . LYS A 1 231 ? 13.034 -4.876 -17.886 1.00 69.00 231 LYS A N 1
ATOM 1846 C CA . LYS A 1 231 ? 12.107 -5.139 -18.999 1.00 69.00 231 LYS A CA 1
ATOM 1847 C C . LYS A 1 231 ? 12.190 -4.048 -20.065 1.00 69.00 231 LYS A C 1
ATOM 1849 O O . LYS A 1 231 ? 12.187 -4.372 -21.248 1.00 69.00 231 LYS A O 1
ATOM 1854 N N . SER A 1 232 ? 12.344 -2.790 -19.658 1.00 63.75 232 SER A N 1
ATOM 1855 C CA . SER A 1 232 ? 12.474 -1.640 -20.563 1.00 63.75 232 SER A CA 1
ATOM 1856 C C . SER A 1 232 ? 13.762 -1.652 -21.401 1.00 63.75 232 SER A C 1
ATOM 1858 O O . SER A 1 232 ? 13.803 -1.017 -22.451 1.00 63.75 232 SER A O 1
ATOM 1860 N N . LYS A 1 233 ? 14.798 -2.414 -20.998 1.00 62.41 233 LYS A N 1
ATOM 1861 C CA . LYS A 1 233 ? 16.031 -2.642 -21.792 1.00 62.41 233 LYS A CA 1
ATOM 1862 C C . LYS A 1 233 ? 15.787 -3.387 -23.100 1.00 62.41 233 LYS A C 1
ATOM 1864 O O . LYS A 1 233 ? 16.613 -3.320 -24.010 1.00 62.41 233 LYS A O 1
ATOM 1869 N N . ILE A 1 234 ? 14.717 -4.172 -23.175 1.00 56.78 234 ILE A N 1
ATOM 1870 C CA . ILE A 1 234 ? 14.445 -4.998 -24.343 1.00 56.78 234 ILE A CA 1
ATOM 1871 C C . ILE A 1 234 ? 13.847 -4.077 -25.394 1.00 56.78 234 ILE A C 1
ATOM 1873 O O . ILE A 1 234 ? 12.692 -3.690 -25.265 1.00 56.78 234 ILE A O 1
ATOM 1877 N N . ASP A 1 235 ? 14.634 -3.731 -26.421 1.00 56.19 235 ASP A N 1
ATOM 1878 C CA . ASP A 1 235 ? 14.146 -2.947 -27.555 1.00 56.19 235 ASP A CA 1
ATOM 1879 C C . ASP A 1 235 ? 12.897 -3.644 -28.128 1.00 56.19 235 ASP A C 1
ATOM 1881 O O . ASP A 1 235 ? 13.002 -4.739 -28.695 1.00 56.19 235 ASP A O 1
ATOM 1885 N N . PRO A 1 236 ? 11.711 -3.055 -27.960 1.00 56.41 236 PRO A N 1
ATOM 1886 C CA . PRO A 1 236 ? 10.458 -3.720 -28.283 1.00 56.41 236 PRO A CA 1
ATOM 1887 C C . PRO A 1 236 ? 10.149 -3.654 -29.785 1.00 56.41 236 PRO A C 1
ATOM 1889 O O . PRO A 1 236 ? 9.160 -4.227 -30.249 1.00 56.41 236 PRO A O 1
ATOM 1892 N N . SER A 1 237 ? 11.027 -2.994 -30.551 1.00 63.38 237 SER A N 1
ATOM 1893 C CA . SER A 1 237 ? 10.900 -2.860 -31.992 1.00 63.38 237 SER A CA 1
ATOM 1894 C C . SER A 1 237 ? 10.788 -4.220 -32.659 1.00 63.38 237 SER A C 1
ATOM 1896 O O . SER A 1 237 ? 11.500 -5.179 -32.343 1.00 63.38 237 SER A O 1
ATOM 1898 N N . THR A 1 238 ? 9.904 -4.261 -33.642 1.00 71.00 238 THR A N 1
ATOM 1899 C CA . THR A 1 238 ? 9.786 -5.389 -34.552 1.00 71.00 238 THR A CA 1
ATOM 1900 C C . THR A 1 238 ? 10.491 -5.021 -35.847 1.00 71.00 238 THR A C 1
ATOM 1902 O O . THR A 1 238 ? 10.493 -3.867 -36.278 1.00 71.00 238 THR A O 1
ATOM 1905 N N . TYR A 1 239 ? 11.147 -5.997 -36.451 1.00 77.38 239 TYR A N 1
ATOM 1906 C CA . TYR A 1 239 ? 11.934 -5.820 -37.657 1.00 77.38 239 TYR A CA 1
ATOM 1907 C C . TYR A 1 239 ? 11.243 -6.591 -38.770 1.00 77.38 239 TYR A C 1
ATOM 1909 O O . TYR A 1 239 ? 11.125 -7.817 -38.693 1.00 77.38 239 TYR A O 1
ATOM 1917 N N . GLY A 1 240 ? 10.769 -5.873 -39.788 1.00 80.50 240 GLY A N 1
ATOM 1918 C CA . GLY A 1 240 ? 10.353 -6.499 -41.036 1.00 80.50 240 GLY A CA 1
ATOM 1919 C C . GLY A 1 240 ? 11.610 -6.973 -41.747 1.00 80.50 240 GLY A C 1
ATOM 1920 O O . GLY A 1 240 ? 12.486 -6.170 -42.025 1.00 80.50 240 GLY A O 1
ATOM 1921 N N . CYS A 1 241 ? 11.752 -8.270 -41.970 1.00 82.25 241 CYS A N 1
ATOM 1922 C CA . CYS A 1 241 ? 12.911 -8.869 -42.613 1.00 82.25 241 CYS A CA 1
ATOM 1923 C C . CYS A 1 241 ? 12.475 -9.399 -43.976 1.00 82.25 241 CYS A C 1
ATOM 1925 O O . CYS A 1 241 ? 11.965 -10.517 -44.069 1.00 82.25 241 CYS A O 1
ATOM 1927 N N . THR A 1 242 ? 12.674 -8.598 -45.022 1.00 83.06 242 THR A N 1
ATOM 1928 C CA . THR A 1 242 ? 12.407 -9.005 -46.406 1.00 83.06 242 THR A CA 1
ATOM 1929 C C . THR A 1 242 ? 13.508 -9.958 -46.845 1.00 83.06 242 THR A C 1
ATOM 1931 O O . THR A 1 242 ? 14.669 -9.554 -46.966 1.00 83.06 242 THR A O 1
ATOM 1934 N N . MET A 1 243 ? 13.189 -11.236 -47.039 1.00 80.62 243 MET A N 1
ATOM 1935 C CA . MET A 1 243 ? 14.190 -12.216 -47.467 1.00 80.62 243 MET A CA 1
ATOM 1936 C C . MET A 1 243 ? 14.541 -12.031 -48.934 1.00 80.62 243 MET A C 1
ATOM 1938 O O . MET A 1 243 ? 13.712 -11.602 -49.728 1.00 80.62 243 MET A O 1
ATOM 1942 N N . MET A 1 244 ? 15.768 -12.379 -49.311 1.00 78.50 244 MET A N 1
ATOM 1943 C CA . MET A 1 244 ? 16.088 -12.478 -50.730 1.00 78.50 244 MET A CA 1
ATOM 1944 C C . MET A 1 244 ? 15.383 -13.702 -51.321 1.00 78.50 244 MET A C 1
ATOM 1946 O O . MET A 1 244 ? 15.486 -14.799 -50.774 1.00 78.50 244 MET A O 1
ATOM 1950 N N . SER A 1 245 ? 14.672 -13.516 -52.435 1.00 70.12 245 SER A N 1
ATOM 1951 C CA . SER A 1 245 ? 13.894 -14.574 -53.099 1.00 70.12 245 SER A CA 1
ATOM 1952 C C . SER A 1 245 ? 14.725 -15.840 -53.390 1.00 70.12 245 SER A C 1
ATOM 1954 O O . SER A 1 245 ? 14.279 -16.953 -53.135 1.00 70.12 245 SER A O 1
ATOM 1956 N N . ASN A 1 246 ? 15.991 -15.701 -53.790 1.00 73.06 246 ASN A N 1
ATOM 1957 C CA . ASN A 1 246 ? 16.893 -16.837 -54.026 1.00 73.06 246 ASN A CA 1
ATOM 1958 C C . ASN A 1 246 ? 17.284 -17.639 -52.765 1.00 73.06 246 ASN A C 1
ATOM 1960 O O . ASN A 1 246 ? 17.685 -18.790 -52.896 1.00 73.06 246 ASN A O 1
ATOM 1964 N N . ASP A 1 247 ? 17.192 -17.052 -51.569 1.00 71.75 247 ASP A N 1
ATOM 1965 C CA . ASP A 1 247 ? 17.431 -17.735 -50.287 1.00 71.75 247 ASP A CA 1
ATOM 1966 C C . ASP A 1 247 ? 16.119 -18.249 -49.658 1.00 71.75 247 ASP A C 1
ATOM 1968 O O . ASP A 1 247 ? 16.118 -19.210 -48.878 1.00 71.75 247 ASP A O 1
ATOM 1972 N N . ALA A 1 248 ? 14.995 -17.604 -49.990 1.00 67.19 248 ALA A N 1
ATOM 1973 C CA . ALA A 1 248 ? 13.661 -17.936 -49.499 1.00 67.19 248 ALA A CA 1
ATOM 1974 C C . ALA A 1 248 ? 13.109 -19.239 -50.093 1.00 67.19 248 ALA A C 1
ATOM 1976 O O . ALA A 1 248 ? 12.333 -19.924 -49.427 1.00 67.19 248 ALA A O 1
ATOM 1977 N N . TYR A 1 249 ? 13.534 -19.614 -51.301 1.00 73.06 249 TYR A N 1
ATOM 1978 C CA . TYR A 1 249 ? 13.096 -20.830 -51.987 1.00 73.06 249 TYR A CA 1
ATOM 1979 C C . TYR A 1 249 ? 14.281 -21.749 -52.288 1.00 73.06 249 TYR A C 1
ATOM 1981 O O . TYR A 1 249 ? 15.377 -21.307 -52.624 1.00 73.06 249 TYR A O 1
ATOM 1989 N N . ARG A 1 250 ? 14.062 -23.056 -52.163 1.00 67.00 250 ARG A N 1
ATOM 1990 C CA . ARG A 1 250 ? 14.997 -24.091 -52.621 1.00 67.00 250 ARG A CA 1
ATOM 1991 C C . ARG A 1 250 ? 14.911 -24.232 -54.148 1.00 67.00 250 ARG A C 1
ATOM 1993 O O . ARG A 1 250 ? 13.965 -23.751 -54.766 1.00 67.00 250 ARG A O 1
ATOM 2000 N N . GLU A 1 251 ? 15.872 -24.927 -54.764 1.00 64.69 251 GLU A N 1
ATOM 2001 C CA . GLU A 1 251 ? 15.908 -25.162 -56.226 1.00 64.69 251 GLU A CA 1
ATOM 2002 C C . GLU A 1 251 ? 14.650 -25.865 -56.777 1.00 64.69 251 GLU A C 1
ATOM 2004 O O . GLU A 1 251 ? 14.333 -25.729 -57.955 1.00 64.69 251 GLU A O 1
ATOM 2009 N N . ASP A 1 252 ? 13.913 -26.586 -55.929 1.00 64.25 252 ASP A N 1
ATOM 2010 C CA . ASP A 1 252 ? 12.640 -27.249 -56.241 1.00 64.25 252 ASP A CA 1
ATOM 2011 C C . ASP A 1 252 ? 11.407 -26.330 -56.085 1.00 64.25 252 ASP A C 1
ATOM 2013 O O . ASP A 1 252 ? 10.275 -26.777 -56.263 1.00 64.25 252 ASP A O 1
ATOM 2017 N N . GLY A 1 253 ? 11.611 -25.048 -55.761 1.00 61.53 253 GLY A N 1
ATOM 2018 C CA . GLY A 1 253 ? 10.552 -24.067 -55.523 1.00 61.53 253 GLY A CA 1
ATOM 2019 C C . GLY A 1 253 ? 9.891 -24.175 -54.147 1.00 61.53 253 GLY A C 1
ATOM 2020 O O . GLY A 1 253 ? 8.943 -23.441 -53.874 1.00 61.53 253 GLY A O 1
ATOM 2021 N N . VAL A 1 254 ? 10.366 -25.058 -53.259 1.00 66.50 254 VAL A N 1
ATOM 2022 C CA . VAL A 1 254 ? 9.824 -25.190 -51.901 1.00 66.50 254 VAL A CA 1
ATOM 2023 C C . VAL A 1 254 ? 10.391 -24.095 -51.002 1.00 66.50 254 VAL A C 1
ATOM 2025 O O . VAL A 1 254 ? 11.603 -23.888 -50.917 1.00 66.50 254 VAL A O 1
ATOM 2028 N N . HIS A 1 255 ? 9.503 -23.402 -50.296 1.00 67.19 255 HIS A N 1
ATOM 2029 C CA . HIS A 1 255 ? 9.862 -22.301 -49.411 1.00 67.19 255 HIS A CA 1
ATOM 2030 C C . HIS A 1 255 ? 10.607 -22.779 -48.149 1.00 67.19 255 HIS A C 1
ATOM 2032 O O . HIS A 1 255 ? 10.157 -23.684 -47.438 1.00 67.19 255 HIS A O 1
ATOM 2038 N N . ASN A 1 256 ? 11.722 -22.127 -47.821 1.00 70.88 256 ASN A N 1
ATOM 2039 C CA . ASN A 1 256 ? 12.456 -22.292 -46.568 1.00 70.88 256 ASN A CA 1
ATOM 2040 C C . ASN A 1 256 ? 11.744 -21.503 -45.456 1.00 70.88 256 ASN A C 1
ATOM 2042 O O . ASN A 1 256 ? 12.087 -20.359 -45.159 1.00 70.88 256 ASN A O 1
ATOM 2046 N N . ILE A 1 257 ? 10.711 -22.104 -44.859 1.00 71.06 257 ILE A N 1
ATOM 2047 C CA . ILE A 1 257 ? 9.887 -21.449 -43.833 1.00 71.06 257 ILE A CA 1
ATOM 2048 C C . ILE A 1 257 ? 10.655 -21.354 -42.507 1.00 71.06 257 ILE A C 1
ATOM 2050 O O . ILE A 1 257 ? 11.032 -22.375 -41.928 1.00 71.06 257 ILE A O 1
ATOM 2054 N N . TYR A 1 258 ? 10.803 -20.136 -41.981 1.00 78.44 258 TYR A N 1
ATOM 2055 C CA . TYR A 1 258 ? 11.093 -19.931 -40.562 1.00 78.44 258 TYR A CA 1
ATOM 2056 C C . TYR A 1 258 ? 9.785 -19.944 -39.764 1.00 78.44 258 TYR A C 1
ATOM 2058 O O . TYR A 1 258 ? 8.896 -19.124 -39.985 1.00 78.44 258 TYR A O 1
ATOM 2066 N N . GLY A 1 259 ? 9.646 -20.894 -38.842 1.00 76.88 259 GLY A N 1
ATOM 2067 C CA . GLY A 1 259 ? 8.420 -21.054 -38.060 1.00 76.88 259 GLY A CA 1
ATOM 2068 C C . GLY A 1 259 ? 8.225 -19.939 -37.030 1.00 76.88 259 GLY A C 1
ATOM 2069 O O . GLY A 1 259 ? 9.193 -19.411 -36.479 1.00 76.88 259 GLY A O 1
ATOM 2070 N N . ILE A 1 260 ? 6.969 -19.621 -36.704 1.00 77.75 260 ILE A N 1
ATOM 2071 C CA . ILE A 1 260 ? 6.647 -18.728 -35.579 1.00 77.75 260 ILE A CA 1
ATOM 2072 C C . ILE A 1 260 ? 7.253 -19.302 -34.286 1.00 77.75 260 ILE A C 1
ATOM 2074 O O . ILE A 1 260 ? 7.193 -20.502 -34.024 1.00 77.75 260 ILE A O 1
ATOM 2078 N N . GLY A 1 261 ? 7.872 -18.441 -33.481 1.00 68.25 261 GLY A N 1
ATOM 2079 C CA . GLY A 1 261 ? 8.567 -18.790 -32.241 1.00 68.25 261 GLY A CA 1
ATOM 2080 C C . GLY A 1 261 ? 10.018 -19.250 -32.424 1.00 68.25 261 GLY A C 1
ATOM 2081 O O . GLY A 1 261 ? 10.750 -19.349 -31.427 1.00 68.25 261 GLY A O 1
ATOM 2082 N N . GLN A 1 262 ? 10.467 -19.484 -33.664 1.00 78.88 262 GLN A N 1
ATOM 2083 C CA . GLN A 1 262 ? 11.847 -19.862 -33.964 1.00 78.88 262 GLN A CA 1
ATOM 2084 C C . GLN A 1 262 ? 12.813 -18.740 -33.572 1.00 78.88 262 GLN A C 1
ATOM 2086 O O . GLN A 1 262 ? 12.602 -17.572 -33.902 1.00 78.88 262 GLN A O 1
ATOM 2091 N N . LYS A 1 263 ? 13.888 -19.101 -32.861 1.00 80.88 263 LYS A N 1
ATOM 2092 C CA . LYS A 1 263 ? 14.962 -18.167 -32.506 1.00 80.88 263 LYS A CA 1
ATOM 2093 C C . LYS A 1 263 ? 15.815 -17.868 -33.735 1.00 80.88 263 LYS A C 1
ATOM 2095 O O . LYS A 1 263 ? 16.291 -18.791 -34.392 1.00 80.88 263 LYS A O 1
ATOM 2100 N N . VAL A 1 264 ? 16.052 -16.590 -33.993 1.00 82.81 264 VAL A N 1
ATOM 2101 C CA . VAL A 1 264 ? 16.849 -16.086 -35.116 1.00 82.81 264 VAL A CA 1
ATOM 2102 C C . VAL A 1 264 ? 17.799 -14.994 -34.628 1.00 82.81 264 VAL A C 1
ATOM 2104 O O . VAL A 1 264 ? 17.562 -14.378 -33.593 1.00 82.81 264 VAL A O 1
ATOM 2107 N N . ASN A 1 265 ? 18.901 -14.769 -35.345 1.00 83.62 265 ASN A N 1
ATOM 2108 C CA . ASN A 1 265 ? 19.849 -13.703 -35.024 1.00 83.62 265 ASN A CA 1
ATOM 2109 C C . ASN A 1 265 ? 19.711 -12.568 -36.046 1.00 83.62 265 ASN A C 1
ATOM 2111 O O . ASN A 1 265 ? 19.994 -12.762 -37.229 1.00 83.62 265 ASN A O 1
ATOM 2115 N N . LEU A 1 266 ? 19.273 -11.395 -35.596 1.00 79.00 266 LEU A N 1
ATOM 2116 C CA . LEU A 1 266 ? 19.199 -10.181 -36.398 1.00 79.00 266 LEU A CA 1
ATOM 2117 C C . LEU A 1 266 ? 20.598 -9.584 -36.543 1.00 79.00 266 LEU A C 1
ATOM 2119 O O . LEU A 1 266 ? 21.243 -9.236 -35.557 1.00 79.00 266 LEU A O 1
ATOM 2123 N N . ILE A 1 267 ? 21.070 -9.458 -37.782 1.00 77.88 267 ILE A N 1
ATOM 2124 C CA . ILE A 1 267 ? 22.401 -8.930 -38.095 1.00 77.88 267 ILE A CA 1
ATOM 2125 C C . ILE A 1 267 ? 22.231 -7.687 -38.965 1.00 77.88 267 ILE A C 1
ATOM 2127 O O . ILE A 1 267 ? 22.054 -7.780 -40.180 1.00 77.88 267 ILE A O 1
ATOM 2131 N N . ASN A 1 268 ? 22.313 -6.516 -38.342 1.00 72.56 268 ASN A N 1
ATOM 2132 C CA . ASN A 1 268 ? 22.360 -5.239 -39.040 1.00 72.56 268 ASN A CA 1
ATOM 2133 C C . ASN A 1 268 ? 23.258 -4.275 -38.263 1.00 72.56 268 ASN A C 1
ATOM 2135 O O . ASN A 1 268 ? 22.881 -3.839 -37.184 1.00 72.56 268 ASN A O 1
ATOM 2139 N N . LYS A 1 269 ? 24.420 -3.923 -38.830 1.00 69.88 269 LYS A N 1
ATOM 2140 C CA . LYS A 1 269 ? 25.404 -3.037 -38.185 1.00 69.88 269 LYS A CA 1
ATOM 2141 C C . LYS A 1 269 ? 24.872 -1.630 -37.889 1.00 69.88 269 LYS A C 1
ATOM 2143 O O . LYS A 1 269 ? 25.438 -0.955 -37.043 1.00 69.88 269 LYS A O 1
ATOM 2148 N N . ALA A 1 270 ? 23.817 -1.189 -38.580 1.00 61.81 270 ALA A N 1
ATOM 2149 C CA . ALA A 1 270 ? 23.179 0.101 -38.324 1.00 61.81 270 ALA A CA 1
ATOM 2150 C C . ALA A 1 270 ? 22.279 0.087 -37.074 1.00 61.81 270 ALA A C 1
ATOM 2152 O O . ALA A 1 270 ? 22.010 1.146 -36.519 1.00 61.81 270 ALA A O 1
ATOM 2153 N N . TYR A 1 271 ? 21.817 -1.091 -36.636 1.00 60.69 271 TYR A N 1
ATOM 2154 C CA . TYR A 1 271 ? 20.926 -1.245 -35.475 1.00 60.69 271 TYR A CA 1
ATOM 2155 C C . TYR A 1 271 ? 21.569 -2.013 -34.312 1.00 60.69 271 TYR A C 1
ATOM 2157 O O . TYR A 1 271 ? 21.206 -1.792 -33.162 1.00 60.69 271 TYR A O 1
ATOM 2165 N N . PHE A 1 272 ? 22.526 -2.903 -34.591 1.00 70.75 272 PHE A N 1
ATOM 2166 C CA . PHE A 1 272 ? 23.178 -3.772 -33.612 1.00 70.75 272 PHE A CA 1
ATOM 2167 C C . PHE A 1 272 ? 24.673 -3.907 -33.920 1.00 70.75 272 PHE A C 1
ATOM 2169 O O . PHE A 1 272 ? 25.046 -4.315 -35.020 1.00 70.75 272 PHE A O 1
ATOM 2176 N N . GLU A 1 273 ? 25.533 -3.658 -32.933 1.00 61.03 273 GLU A N 1
ATOM 2177 C CA . GLU A 1 273 ? 26.990 -3.778 -33.094 1.00 61.03 273 GLU A CA 1
ATOM 2178 C C . GLU A 1 273 ? 27.440 -5.243 -33.275 1.00 61.03 273 GLU A C 1
ATOM 2180 O O . GLU A 1 273 ? 28.223 -5.546 -34.173 1.00 61.03 273 GLU A O 1
ATOM 2185 N N . ASN A 1 274 ? 26.860 -6.171 -32.499 1.00 71.56 274 ASN A N 1
ATOM 2186 C CA . ASN A 1 274 ? 27.190 -7.609 -32.506 1.00 71.56 274 ASN A CA 1
ATOM 2187 C C . ASN A 1 274 ? 26.019 -8.521 -32.936 1.00 71.56 274 ASN A C 1
ATOM 2189 O O . ASN A 1 274 ? 26.072 -9.740 -32.765 1.00 71.56 274 ASN A O 1
ATOM 2193 N N . GLY A 1 275 ? 24.963 -7.941 -33.515 1.00 70.56 275 GLY A N 1
ATOM 2194 C CA . GLY A 1 275 ? 23.697 -8.634 -33.779 1.00 70.56 275 GLY A CA 1
ATOM 2195 C C . GLY A 1 275 ? 22.831 -8.815 -32.524 1.00 70.56 275 GLY A C 1
ATOM 2196 O O . GLY A 1 275 ? 23.262 -8.533 -31.407 1.00 70.56 275 GLY A O 1
ATOM 2197 N N . ARG A 1 276 ? 21.585 -9.255 -32.712 1.00 74.62 276 ARG A N 1
ATOM 2198 C CA . ARG A 1 276 ? 20.598 -9.452 -31.641 1.00 74.62 276 ARG A CA 1
ATOM 2199 C C . ARG A 1 276 ? 19.846 -10.765 -31.832 1.00 74.62 276 ARG A C 1
ATOM 2201 O O . ARG A 1 276 ? 19.218 -10.975 -32.867 1.00 74.62 276 ARG A O 1
ATOM 2208 N N . GLN A 1 277 ? 19.836 -11.617 -30.810 1.00 80.25 277 GLN A N 1
ATOM 2209 C CA . GLN A 1 277 ? 18.959 -12.786 -30.790 1.00 80.25 277 GLN A CA 1
ATOM 2210 C C . GLN A 1 277 ? 17.507 -12.337 -30.566 1.00 80.25 277 GLN A C 1
ATOM 2212 O O . GLN A 1 277 ? 17.244 -11.611 -29.613 1.00 80.25 277 GLN A O 1
ATOM 2217 N N . SER A 1 278 ? 16.603 -12.774 -31.442 1.00 78.62 278 SER A N 1
ATOM 2218 C CA . SER A 1 278 ? 15.164 -12.473 -31.422 1.00 78.62 278 SER A CA 1
ATOM 2219 C C . SER A 1 278 ? 14.350 -13.701 -31.853 1.00 78.62 278 SER A C 1
ATOM 2221 O O . SER A 1 278 ? 14.908 -14.777 -32.105 1.00 78.62 278 SER A O 1
ATOM 2223 N N . ARG A 1 279 ? 13.021 -13.571 -31.962 1.00 80.88 279 ARG A N 1
ATOM 2224 C CA . ARG A 1 279 ? 12.125 -14.631 -32.443 1.00 80.88 279 ARG A CA 1
ATOM 2225 C C . ARG A 1 279 ? 11.292 -14.190 -33.638 1.00 80.88 279 ARG A C 1
ATOM 2227 O O . ARG A 1 279 ? 10.938 -13.023 -33.771 1.00 80.88 279 ARG A O 1
ATOM 2234 N N . VAL A 1 280 ? 10.951 -15.140 -34.501 1.00 80.94 280 VAL A N 1
ATOM 2235 C CA . VAL A 1 280 ? 9.945 -14.918 -35.548 1.00 80.94 280 VAL A CA 1
ATOM 2236 C C . VAL A 1 280 ? 8.573 -14.834 -34.885 1.00 80.94 280 VAL A C 1
ATOM 2238 O O . VAL A 1 280 ? 8.161 -15.770 -34.203 1.00 80.94 280 VAL A O 1
ATOM 2241 N N . ILE A 1 281 ? 7.877 -13.715 -35.064 1.00 78.50 281 ILE A N 1
ATOM 2242 C CA . ILE A 1 281 ? 6.548 -13.459 -34.480 1.00 78.50 281 ILE A CA 1
ATOM 2243 C C . ILE A 1 281 ? 5.429 -13.555 -35.523 1.00 78.50 281 ILE A C 1
ATOM 2245 O O . ILE A 1 281 ? 4.282 -13.798 -35.163 1.00 78.50 281 ILE A O 1
ATOM 2249 N N . GLY A 1 282 ? 5.762 -13.424 -36.807 1.00 79.69 282 GLY A N 1
ATOM 2250 C CA . GLY A 1 282 ? 4.830 -13.543 -37.925 1.00 79.69 282 GLY A CA 1
ATOM 2251 C C . GLY A 1 282 ? 5.566 -13.532 -39.262 1.00 79.69 282 GLY A C 1
ATOM 2252 O O . GLY A 1 282 ? 6.776 -13.296 -39.307 1.00 79.69 282 GLY A O 1
ATOM 2253 N N . PHE A 1 283 ? 4.849 -13.814 -40.346 1.00 83.62 283 PHE A N 1
ATOM 2254 C CA . PHE A 1 283 ? 5.373 -13.746 -41.707 1.00 83.62 283 PHE A CA 1
ATOM 2255 C C . PHE A 1 283 ? 4.242 -13.490 -42.709 1.00 83.62 283 PHE A C 1
ATOM 2257 O O . PHE A 1 283 ? 3.108 -13.910 -42.483 1.00 83.62 283 PHE A O 1
ATOM 2264 N N . GLU A 1 284 ? 4.564 -12.813 -43.806 1.00 82.25 284 GLU A N 1
ATOM 2265 C CA . GLU A 1 284 ? 3.659 -12.490 -44.909 1.00 82.25 284 GLU A CA 1
ATOM 2266 C C . GLU A 1 284 ? 4.283 -12.957 -46.231 1.00 82.25 284 GLU A C 1
ATOM 2268 O O . GLU A 1 284 ? 5.478 -12.759 -46.470 1.00 82.25 284 GLU A O 1
ATOM 2273 N N . PHE A 1 285 ? 3.480 -13.612 -47.074 1.00 78.88 285 PHE A N 1
ATOM 2274 C CA . PHE A 1 285 ? 3.879 -14.108 -48.391 1.00 78.88 285 PHE A CA 1
ATOM 2275 C C . PHE A 1 285 ? 2.802 -13.781 -49.422 1.00 78.88 285 PHE A C 1
ATOM 2277 O O . PHE A 1 285 ? 1.605 -13.911 -49.160 1.00 78.88 285 PHE A O 1
ATOM 2284 N N . ASN A 1 286 ? 3.242 -13.382 -50.611 1.00 74.19 286 ASN A N 1
ATOM 2285 C CA . ASN A 1 286 ? 2.364 -13.145 -51.742 1.00 74.19 286 ASN A CA 1
ATOM 2286 C C . ASN A 1 286 ? 2.042 -14.478 -52.433 1.00 74.19 286 ASN A C 1
ATOM 2288 O O . ASN A 1 286 ? 2.945 -15.186 -52.870 1.00 74.19 286 ASN A O 1
ATOM 2292 N N . LEU A 1 287 ? 0.759 -14.834 -52.515 1.00 72.19 287 LEU A N 1
ATOM 2293 C CA . LEU A 1 287 ? 0.311 -16.085 -53.136 1.00 72.19 287 LEU A CA 1
ATOM 2294 C C . LEU A 1 287 ? 0.152 -15.987 -54.657 1.00 72.19 287 LEU A C 1
ATOM 2296 O O . LEU A 1 287 ? 0.210 -17.009 -55.339 1.00 72.19 287 LEU A O 1
ATOM 2300 N N . ASP A 1 288 ? -0.023 -14.776 -55.188 1.00 75.00 288 ASP A N 1
ATOM 2301 C CA . ASP A 1 288 ? -0.224 -14.550 -56.622 1.00 75.00 288 ASP A CA 1
ATOM 2302 C C . ASP A 1 288 ? 1.110 -14.531 -57.389 1.00 75.00 288 ASP A C 1
ATOM 2304 O O . ASP A 1 288 ? 1.156 -14.795 -58.593 1.00 75.00 288 ASP A O 1
ATOM 2308 N N . LEU A 1 289 ? 2.215 -14.253 -56.688 1.00 72.00 289 LEU A N 1
ATOM 2309 C CA . LEU A 1 289 ? 3.572 -14.222 -57.227 1.00 72.00 289 LEU A CA 1
ATOM 2310 C C . LEU A 1 289 ? 4.424 -15.324 -56.582 1.00 72.00 289 LEU A C 1
ATOM 2312 O O . LEU A 1 289 ? 5.025 -15.134 -55.530 1.00 72.00 289 LEU A O 1
ATOM 2316 N N . ALA A 1 290 ? 4.520 -16.469 -57.263 1.00 62.06 290 ALA A N 1
ATOM 2317 C CA . ALA A 1 290 ? 5.132 -17.707 -56.758 1.00 62.06 290 ALA A CA 1
ATOM 2318 C C . ALA A 1 290 ? 6.600 -17.610 -56.278 1.00 62.06 290 ALA A C 1
ATOM 2320 O O . ALA A 1 290 ? 7.070 -18.523 -55.607 1.00 62.06 290 ALA A O 1
ATOM 2321 N N . TYR A 1 291 ? 7.323 -16.536 -56.615 1.00 69.50 291 TYR A N 1
ATOM 2322 C CA . TYR A 1 291 ? 8.724 -16.318 -56.226 1.00 69.50 291 TYR A CA 1
ATOM 2323 C C . TYR A 1 291 ? 8.956 -14.945 -55.584 1.00 69.50 291 TYR A C 1
ATOM 2325 O O . TYR A 1 291 ? 10.072 -14.421 -55.621 1.00 69.50 291 TYR A O 1
ATOM 2333 N N . ASP A 1 292 ? 7.910 -14.333 -55.032 1.00 76.19 292 ASP A N 1
ATOM 2334 C CA . ASP A 1 292 ? 8.043 -13.053 -54.341 1.00 76.19 292 ASP A CA 1
ATOM 2335 C C . ASP A 1 292 ? 8.827 -13.201 -53.030 1.00 76.19 292 ASP A C 1
ATOM 2337 O O . ASP A 1 292 ? 8.876 -14.278 -52.424 1.00 76.19 292 ASP A O 1
ATOM 2341 N N . SER A 1 293 ? 9.456 -12.110 -52.604 1.00 78.75 293 SER A N 1
ATOM 2342 C CA . SER A 1 293 ? 10.274 -12.059 -51.396 1.00 78.75 293 SER A CA 1
ATOM 2343 C C . SER A 1 293 ? 9.377 -12.060 -50.149 1.00 78.75 293 SER A C 1
ATOM 2345 O O . SER A 1 293 ? 8.681 -11.072 -49.908 1.00 78.75 293 SER A O 1
ATOM 2347 N N . PRO A 1 294 ? 9.391 -13.117 -49.316 1.00 81.81 294 PRO A N 1
ATOM 2348 C CA . PRO A 1 294 ? 8.586 -13.153 -48.101 1.00 81.81 294 PRO A CA 1
ATOM 2349 C C . PRO A 1 294 ? 9.111 -12.142 -47.076 1.00 81.81 294 PRO A C 1
ATOM 2351 O O . PRO A 1 294 ? 10.322 -11.906 -46.961 1.00 81.81 294 PRO A O 1
ATOM 2354 N N . ILE A 1 295 ? 8.198 -11.586 -46.282 1.00 83.75 295 ILE A N 1
ATOM 2355 C CA . ILE A 1 295 ? 8.521 -10.640 -45.214 1.00 83.75 295 ILE A CA 1
ATOM 2356 C C . ILE A 1 295 ? 8.292 -11.334 -43.877 1.00 83.75 295 ILE A C 1
ATOM 2358 O O . ILE A 1 295 ? 7.167 -11.680 -43.526 1.00 83.75 295 ILE A O 1
ATOM 2362 N N . TYR A 1 296 ? 9.357 -11.519 -43.101 1.00 83.38 296 TYR A N 1
ATOM 2363 C CA . TYR A 1 296 ? 9.256 -12.048 -41.742 1.00 83.38 296 TYR A CA 1
ATOM 2364 C C . TYR A 1 296 ? 9.212 -10.915 -40.732 1.00 83.38 296 TYR A C 1
ATOM 2366 O O . TYR A 1 296 ? 10.096 -10.064 -40.708 1.00 83.38 296 TYR A O 1
ATOM 2374 N N . THR A 1 297 ? 8.231 -10.929 -39.841 1.00 83.06 297 THR A N 1
ATOM 2375 C CA . THR A 1 297 ? 8.210 -10.037 -38.686 1.00 83.06 297 THR A CA 1
ATOM 2376 C C . THR A 1 297 ? 8.999 -10.697 -37.558 1.00 83.06 297 THR A C 1
ATOM 2378 O O . THR A 1 297 ? 8.646 -11.782 -37.085 1.00 83.06 297 THR A O 1
ATOM 2381 N N . VAL A 1 298 ? 10.090 -10.062 -37.127 1.00 78.94 298 VAL A N 1
ATOM 2382 C CA . VAL A 1 298 ? 11.013 -10.602 -36.118 1.00 78.94 298 VAL A CA 1
ATOM 2383 C C . VAL A 1 298 ? 11.126 -9.642 -34.936 1.00 78.94 298 VAL A C 1
ATOM 2385 O O . VAL A 1 298 ? 11.392 -8.458 -35.117 1.00 78.94 298 VAL A O 1
ATOM 2388 N N . GLY A 1 299 ? 10.947 -10.142 -33.715 1.00 73.75 299 GLY A N 1
ATOM 2389 C CA . GLY A 1 299 ? 10.967 -9.353 -32.482 1.00 73.75 299 GLY A CA 1
ATOM 2390 C C . GLY A 1 299 ? 10.864 -10.233 -31.234 1.00 73.75 299 GLY A C 1
ATOM 2391 O O . GLY A 1 299 ? 10.954 -11.455 -31.321 1.00 73.75 299 GLY A O 1
ATOM 2392 N N . GLU A 1 300 ? 10.696 -9.615 -30.066 1.00 64.25 300 GLU A N 1
ATOM 2393 C CA . GLU A 1 300 ? 10.447 -10.333 -28.798 1.00 64.25 300 GLU A CA 1
ATOM 2394 C C . GLU A 1 300 ? 8.954 -10.377 -28.443 1.00 64.25 300 GLU A C 1
ATOM 2396 O O . GLU A 1 300 ? 8.469 -11.370 -27.902 1.00 64.25 300 GLU A O 1
ATOM 2401 N N . THR A 1 301 ? 8.208 -9.339 -28.828 1.00 55.50 301 THR A N 1
ATOM 2402 C CA . THR A 1 301 ? 6.764 -9.217 -28.610 1.00 55.50 301 THR A CA 1
ATOM 2403 C C . THR A 1 301 ? 6.097 -8.982 -29.959 1.00 55.50 301 THR A C 1
ATOM 2405 O O . THR A 1 301 ? 6.581 -8.169 -30.749 1.00 55.50 301 THR A O 1
ATOM 2408 N N . ALA A 1 302 ? 4.998 -9.685 -30.253 1.00 49.47 302 ALA A N 1
ATOM 2409 C CA . ALA A 1 302 ? 4.174 -9.348 -31.410 1.00 49.47 302 ALA A CA 1
ATOM 2410 C C . ALA A 1 302 ? 3.732 -7.884 -31.278 1.00 49.47 302 ALA A C 1
ATOM 2412 O O . ALA A 1 302 ? 3.278 -7.489 -30.204 1.00 49.47 302 ALA A O 1
ATOM 2413 N N . ALA A 1 303 ? 3.890 -7.075 -32.330 1.00 45.12 303 ALA A N 1
ATOM 2414 C CA . ALA A 1 303 ? 3.372 -5.713 -32.327 1.00 45.12 303 ALA A CA 1
ATOM 2415 C C . ALA A 1 303 ? 1.858 -5.794 -32.089 1.00 45.12 303 ALA A C 1
ATOM 2417 O O . ALA A 1 303 ? 1.104 -6.219 -32.965 1.00 45.12 303 ALA A O 1
ATOM 2418 N N . TYR A 1 304 ? 1.430 -5.473 -30.869 1.00 38.56 304 TYR A N 1
ATOM 2419 C CA . TYR A 1 304 ? 0.028 -5.509 -30.487 1.00 38.56 304 TYR A CA 1
ATOM 2420 C C . TYR A 1 304 ? -0.720 -4.532 -31.395 1.00 38.56 304 TYR A C 1
ATOM 2422 O O . TYR A 1 304 ? -0.479 -3.324 -31.382 1.00 38.56 304 TYR A O 1
ATOM 2430 N N . SER A 1 305 ? -1.596 -5.068 -32.246 1.00 38.50 305 SER A N 1
ATOM 2431 C CA . SER A 1 305 ? -2.492 -4.247 -33.049 1.00 38.50 305 SER A CA 1
ATOM 2432 C C . SER A 1 305 ? -3.411 -3.474 -32.108 1.00 38.50 305 SER A C 1
ATOM 2434 O O . SER A 1 305 ? -3.966 -4.050 -31.178 1.00 38.50 305 SER A O 1
ATOM 2436 N N . ARG A 1 306 ? -3.542 -2.174 -32.391 1.00 42.16 306 ARG A N 1
ATOM 2437 C CA . ARG A 1 306 ? -4.308 -1.067 -31.771 1.00 42.16 306 ARG A CA 1
ATOM 2438 C C . ARG A 1 306 ? -5.569 -1.375 -30.935 1.00 42.16 306 ARG A C 1
ATOM 2440 O O . ARG A 1 306 ? -6.027 -0.473 -30.249 1.00 42.16 306 ARG A O 1
ATOM 2447 N N . ILE A 1 307 ? -6.143 -2.573 -30.986 1.00 43.53 307 ILE A N 1
ATOM 2448 C CA . ILE A 1 307 ? -7.304 -2.988 -30.189 1.00 43.53 307 ILE A CA 1
ATOM 2449 C C . ILE A 1 307 ? -6.909 -3.275 -28.734 1.00 43.53 307 ILE A C 1
ATOM 2451 O O . ILE A 1 307 ? -7.617 -2.819 -27.853 1.00 43.53 307 ILE A O 1
ATOM 2455 N N . GLY A 1 308 ? -5.754 -3.898 -28.466 1.00 34.94 308 GLY A N 1
ATOM 2456 C CA . GLY A 1 308 ? -5.329 -4.197 -27.087 1.00 34.94 308 GLY A CA 1
ATOM 2457 C C . GLY A 1 308 ? -4.948 -2.954 -26.273 1.00 34.94 308 GLY A C 1
ATOM 2458 O O . GLY A 1 308 ? -5.342 -2.832 -25.125 1.00 34.94 308 GLY A O 1
ATOM 2459 N N . GLU A 1 309 ? -4.269 -1.972 -26.881 1.00 40.31 309 GLU A N 1
ATOM 2460 C CA . GLU A 1 309 ? -4.015 -0.667 -26.238 1.00 40.31 309 GLU A CA 1
ATOM 2461 C C . GLU A 1 309 ? -5.302 0.147 -26.039 1.00 40.31 309 GLU A C 1
ATOM 2463 O O . GLU A 1 309 ? -5.373 0.950 -25.111 1.00 40.31 309 GLU A O 1
ATOM 2468 N N . LEU A 1 310 ? -6.303 -0.019 -26.914 1.00 40.34 310 LEU A N 1
ATOM 2469 C CA . LEU A 1 310 ? -7.620 0.588 -26.728 1.00 40.34 310 LEU A CA 1
ATOM 2470 C C . LEU A 1 310 ? -8.399 -0.136 -25.632 1.00 40.34 310 LEU A C 1
ATOM 2472 O O . LEU A 1 310 ? -8.983 0.551 -24.815 1.00 40.34 310 LEU A O 1
ATOM 2476 N N . GLU A 1 311 ? -8.375 -1.465 -25.555 1.00 38.44 311 GLU A N 1
ATOM 2477 C CA . GLU A 1 311 ? -9.010 -2.238 -24.481 1.00 38.44 311 GLU A CA 1
ATOM 2478 C C . GLU A 1 311 ? -8.339 -1.996 -23.129 1.00 38.44 311 GLU A C 1
ATOM 2480 O O . GLU A 1 311 ? -9.047 -1.752 -22.169 1.00 38.44 311 GLU A O 1
ATOM 2485 N N . GLU A 1 312 ? -7.008 -1.930 -23.046 1.00 37.78 312 GLU A N 1
ATOM 2486 C CA . GLU A 1 312 ? -6.277 -1.668 -21.797 1.00 37.78 312 GLU A CA 1
ATOM 2487 C C . GLU A 1 312 ? -6.402 -0.190 -21.359 1.00 37.78 312 GLU A C 1
ATOM 2489 O O . GLU A 1 312 ? -6.532 0.114 -20.168 1.00 37.78 312 GLU A O 1
ATOM 2494 N N . LYS A 1 313 ? -6.467 0.763 -22.309 1.00 40.44 313 LYS A N 1
ATOM 2495 C CA . LYS A 1 313 ? -6.832 2.165 -22.011 1.00 40.44 313 LYS A CA 1
ATOM 2496 C C . LYS A 1 313 ? -8.310 2.331 -21.671 1.00 40.44 313 LYS A C 1
ATOM 2498 O O . LYS A 1 313 ? -8.627 3.158 -20.829 1.00 40.44 313 LYS A O 1
ATOM 2503 N N . VAL A 1 314 ? -9.219 1.578 -22.286 1.00 40.09 314 VAL A N 1
ATOM 2504 C CA . VAL A 1 314 ? -10.659 1.620 -21.987 1.00 40.09 314 VAL A CA 1
ATOM 2505 C C . VAL A 1 314 ? -10.954 0.921 -20.659 1.00 40.09 314 VAL A C 1
ATOM 2507 O O . VAL A 1 314 ? -11.699 1.480 -19.866 1.00 40.09 314 VAL A O 1
ATOM 2510 N N . GLU A 1 315 ? -10.333 -0.213 -20.334 1.00 33.41 315 GLU A N 1
ATOM 2511 C CA . GLU A 1 315 ? -10.421 -0.848 -19.010 1.00 33.41 315 GLU A CA 1
ATOM 2512 C C . GLU A 1 315 ? -9.844 0.065 -17.926 1.00 33.41 315 GLU A C 1
ATOM 2514 O O . GLU A 1 315 ? -10.491 0.282 -16.906 1.00 33.41 315 GLU A O 1
ATOM 2519 N N . SER A 1 316 ? -8.695 0.711 -18.152 1.00 37.44 316 SER A N 1
ATOM 2520 C CA . SER A 1 316 ? -8.156 1.674 -17.177 1.00 37.44 316 SER A CA 1
ATOM 2521 C C . SER A 1 316 ? -8.961 2.981 -17.069 1.00 37.44 316 SER A C 1
ATOM 2523 O O . SER A 1 316 ? -9.024 3.551 -15.980 1.00 37.44 316 SER A O 1
ATOM 2525 N N . LEU A 1 317 ? -9.638 3.430 -18.136 1.00 37.62 317 LEU A N 1
ATOM 2526 C CA . LEU A 1 317 ? -10.557 4.583 -18.120 1.00 37.62 317 LEU A CA 1
ATOM 2527 C C . LEU A 1 317 ? -11.936 4.260 -17.521 1.00 37.62 317 LEU A C 1
ATOM 2529 O O . LEU A 1 317 ? -12.591 5.151 -16.983 1.00 37.62 317 LEU A O 1
ATOM 2533 N N . THR A 1 318 ? -12.391 3.009 -17.602 1.00 40.66 318 THR A N 1
ATOM 2534 C CA . THR A 1 318 ? -13.689 2.568 -17.059 1.00 40.66 318 THR A CA 1
ATOM 2535 C C . THR A 1 318 ? -13.600 2.074 -15.613 1.00 40.66 318 THR A C 1
ATOM 2537 O O . THR A 1 318 ? -14.585 2.194 -14.887 1.00 40.66 318 THR A O 1
ATOM 2540 N N . LEU A 1 319 ? -12.438 1.592 -15.148 1.00 33.88 319 LEU A N 1
ATOM 2541 C CA . LEU A 1 319 ? -12.288 1.031 -13.796 1.00 33.88 319 LEU A CA 1
ATOM 2542 C C . LEU A 1 319 ? -12.034 2.078 -12.693 1.00 33.88 319 LEU A C 1
ATOM 2544 O O . LEU A 1 319 ? -12.175 1.781 -11.508 1.00 33.88 319 LEU A O 1
ATOM 2548 N N . LYS A 1 320 ? -11.687 3.320 -13.038 1.00 36.38 320 LYS A N 1
ATOM 2549 C CA . LYS A 1 320 ? -11.587 4.428 -12.075 1.00 36.38 320 LYS A CA 1
ATOM 2550 C C . LYS A 1 320 ? -12.088 5.691 -12.750 1.00 36.38 320 LYS A C 1
ATOM 2552 O O . LYS A 1 320 ? -11.351 6.256 -13.539 1.00 36.38 320 LYS A O 1
ATOM 2557 N N . GLY A 1 321 ? -13.314 6.125 -12.448 1.00 39.12 321 GLY A N 1
ATOM 2558 C CA . GLY A 1 321 ? -13.978 7.308 -13.021 1.00 39.12 321 GLY A CA 1
ATOM 2559 C C . GLY A 1 321 ? -13.271 8.658 -12.797 1.00 39.12 321 GLY A C 1
ATOM 2560 O O . GLY A 1 321 ? -13.861 9.579 -12.243 1.00 39.12 321 GLY A O 1
ATOM 2561 N N . GLN A 1 322 ? -12.020 8.781 -13.237 1.00 38.19 322 GLN A N 1
ATOM 2562 C CA . GLN A 1 322 ? -11.177 9.966 -13.270 1.00 38.19 322 GLN A CA 1
ATOM 2563 C C . GLN A 1 322 ? -10.298 9.903 -14.527 1.00 38.19 322 GLN A C 1
ATOM 2565 O O . GLN A 1 322 ? -9.363 9.112 -14.628 1.00 38.19 322 GLN A O 1
ATOM 2570 N N . THR A 1 323 ? -10.592 10.764 -15.496 1.00 35.62 323 THR A N 1
ATOM 2571 C CA . THR A 1 323 ? -9.746 11.009 -16.669 1.00 35.62 323 THR A CA 1
ATOM 2572 C C . THR A 1 323 ? -8.564 11.903 -16.293 1.00 35.62 323 THR A C 1
ATOM 2574 O O . THR A 1 323 ? -8.770 13.044 -15.878 1.00 35.62 323 THR A O 1
ATOM 2577 N N . TYR A 1 324 ? -7.334 11.420 -16.494 1.00 36.06 324 TYR A N 1
ATOM 2578 C CA . TYR A 1 324 ? -6.130 12.255 -16.491 1.00 36.06 324 TYR A CA 1
ATOM 2579 C C . TYR A 1 324 ? -5.974 12.982 -17.833 1.00 36.06 324 TYR A C 1
ATOM 2581 O O . TYR A 1 324 ? -5.920 12.368 -18.899 1.00 36.06 324 TYR A O 1
ATOM 2589 N N . THR A 1 325 ? -5.851 14.305 -17.768 1.00 39.06 325 THR A N 1
ATOM 2590 C CA . THR A 1 325 ? -5.428 15.189 -18.856 1.00 39.06 325 THR A CA 1
ATOM 2591 C C . THR A 1 325 ? -3.909 15.100 -19.037 1.00 39.06 325 THR A C 1
ATOM 2593 O O . THR A 1 325 ? -3.143 15.719 -18.305 1.00 39.06 325 THR A O 1
ATOM 2596 N N . GLY A 1 326 ? -3.461 14.319 -20.023 1.00 31.11 326 GLY A N 1
ATOM 2597 C CA . GLY A 1 326 ? -2.080 14.317 -20.516 1.00 31.11 326 GLY A CA 1
ATOM 2598 C C . GLY A 1 326 ? -1.972 15.096 -21.828 1.00 31.11 326 GLY A C 1
ATOM 2599 O O . GLY A 1 326 ? -2.777 14.892 -22.735 1.00 31.11 326 GLY A O 1
ATOM 2600 N N . GLY A 1 327 ? -0.998 16.006 -21.911 1.00 36.28 327 GLY A N 1
ATOM 2601 C CA . GLY A 1 327 ? -0.761 16.896 -23.049 1.00 36.28 327 GLY A CA 1
ATOM 2602 C C . GLY A 1 327 ? -0.676 16.162 -24.388 1.00 36.28 327 GLY A C 1
ATOM 2603 O O . GLY A 1 327 ? 0.187 15.315 -24.599 1.00 36.28 327 GLY A O 1
ATOM 2604 N N . GLY A 1 328 ? -1.594 16.510 -25.288 1.00 34.94 328 GLY A N 1
ATOM 2605 C CA . GLY A 1 328 ? -1.722 15.898 -26.607 1.00 34.94 328 GLY A CA 1
ATOM 2606 C C . GLY A 1 328 ? -3.149 15.955 -27.147 1.00 34.94 328 GLY A C 1
ATOM 2607 O O . GLY A 1 328 ? -3.693 14.933 -27.533 1.00 34.94 328 GLY A O 1
ATOM 2608 N N . GLY A 1 329 ? -3.783 17.132 -27.125 1.00 38.38 329 GLY A N 1
ATOM 2609 C CA . GLY A 1 329 ? -4.889 17.505 -28.021 1.00 38.38 329 GLY A CA 1
ATOM 2610 C C . GLY A 1 329 ? -6.191 16.685 -28.076 1.00 38.38 329 GLY A C 1
ATOM 2611 O O . GLY A 1 329 ? -7.044 17.063 -28.872 1.00 38.38 329 GLY A O 1
ATOM 2612 N N . SER A 1 330 ? -6.409 15.613 -27.304 1.00 42.47 330 SER A N 1
ATOM 2613 C CA . SER A 1 330 ? -7.668 14.843 -27.416 1.00 42.47 330 SER A CA 1
ATOM 2614 C C . SER A 1 330 ? -8.153 14.158 -26.127 1.00 42.47 330 SER A C 1
ATOM 2616 O O . SER A 1 330 ? -8.586 13.006 -26.153 1.00 42.47 330 SER A O 1
ATOM 2618 N N . GLY A 1 331 ? -8.087 14.841 -24.983 1.00 50.00 331 GLY A N 1
ATOM 2619 C CA . GLY A 1 331 ? -8.764 14.397 -23.759 1.00 50.00 331 GLY A CA 1
ATOM 2620 C C . GLY A 1 331 ? -10.042 15.200 -23.532 1.00 50.00 331 GLY A C 1
ATOM 2621 O O . GLY A 1 331 ? -9.962 16.416 -23.392 1.00 50.00 331 GLY A O 1
ATOM 2622 N N . VAL A 1 332 ? -11.203 14.543 -23.493 1.00 59.91 332 VAL A N 1
ATOM 2623 C CA . VAL A 1 332 ? -12.476 15.180 -23.117 1.00 59.91 332 VAL A CA 1
ATOM 2624 C C . VAL A 1 332 ? -12.662 15.030 -21.607 1.00 59.91 332 VAL A C 1
ATOM 2626 O O . VAL A 1 332 ? -12.631 13.913 -21.094 1.00 59.91 332 VAL A O 1
ATOM 2629 N N . TYR A 1 333 ? -12.837 16.143 -20.891 1.00 61.41 333 TYR A N 1
ATOM 2630 C CA . TYR A 1 333 ? -13.070 16.130 -19.444 1.00 61.41 333 TYR A CA 1
ATOM 2631 C C . TYR A 1 333 ? -14.487 15.636 -19.127 1.00 61.41 333 TYR A C 1
ATOM 2633 O O . TYR A 1 333 ? -15.452 16.155 -19.691 1.00 61.41 333 TYR A O 1
ATOM 2641 N N . VAL A 1 334 ? -14.623 14.658 -18.226 1.00 73.06 334 VAL A N 1
ATOM 2642 C CA . VAL A 1 334 ? -15.924 14.084 -17.843 1.00 73.06 334 VAL A CA 1
ATOM 2643 C C . VAL A 1 334 ? -16.379 14.634 -16.488 1.00 73.06 334 VAL A C 1
ATOM 2645 O O . VAL A 1 334 ? -15.780 14.329 -15.461 1.00 73.06 334 VAL A O 1
ATOM 2648 N N . ILE A 1 335 ? -17.475 15.394 -16.474 1.00 71.69 335 ILE A N 1
ATOM 2649 C CA . ILE A 1 335 ? -18.073 15.981 -15.271 1.00 71.69 335 ILE A CA 1
ATOM 2650 C C . ILE A 1 335 ? -18.86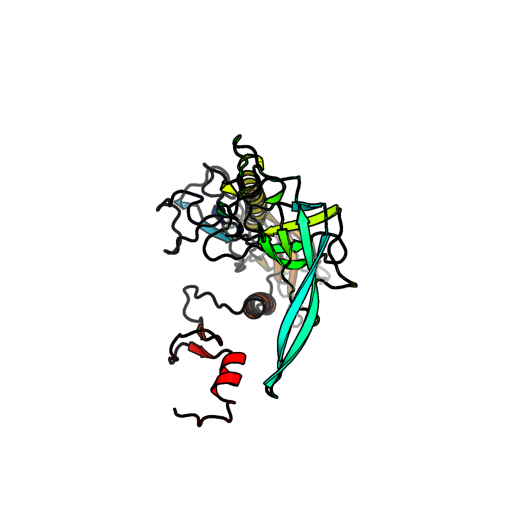5 14.908 -14.499 1.00 71.69 335 ILE A C 1
ATOM 2652 O O . ILE A 1 335 ? -19.891 14.405 -14.973 1.00 71.69 335 ILE A O 1
ATOM 2656 N N . GLY A 1 336 ? -18.423 14.586 -13.280 1.00 69.31 336 GLY A N 1
ATOM 2657 C CA . GLY A 1 336 ? -19.046 13.586 -12.396 1.00 69.31 336 GLY A CA 1
ATOM 2658 C C . GLY A 1 336 ? -20.254 14.091 -11.588 1.00 69.31 336 GLY A C 1
ATOM 2659 O O . GLY A 1 336 ? -20.512 15.286 -11.508 1.00 69.31 336 GLY A O 1
ATOM 2660 N N . SER A 1 337 ? -21.010 13.197 -10.937 1.00 68.44 337 SER A N 1
ATOM 2661 C CA . SER A 1 337 ? -22.263 13.532 -10.216 1.00 68.44 337 SER A CA 1
ATOM 2662 C C . SER A 1 337 ? -22.105 14.460 -9.003 1.00 68.44 337 SER A C 1
ATOM 2664 O O . SER A 1 337 ? -23.076 15.104 -8.606 1.00 68.44 337 SER A O 1
ATOM 2666 N N . HIS A 1 338 ? -20.903 14.523 -8.428 1.00 66.00 338 HIS A N 1
ATOM 2667 C CA . HIS A 1 338 ? -20.548 15.366 -7.274 1.00 66.00 338 HIS A CA 1
ATOM 2668 C C . HIS A 1 338 ? -19.522 16.452 -7.633 1.00 66.00 338 HIS A C 1
ATOM 2670 O O . HIS A 1 338 ? -18.974 17.115 -6.760 1.00 66.00 338 HIS A O 1
ATOM 2676 N N . ASP A 1 339 ? -19.262 16.617 -8.927 1.00 60.22 339 ASP A N 1
ATOM 2677 C CA . ASP A 1 339 ? -18.357 17.616 -9.480 1.00 60.22 339 ASP A CA 1
ATOM 2678 C C . ASP A 1 339 ? -19.075 18.976 -9.576 1.00 60.22 339 ASP A C 1
ATOM 2680 O O . ASP A 1 339 ? -20.266 19.033 -9.873 1.00 60.22 339 ASP A O 1
ATOM 2684 N N . SER A 1 340 ? -18.416 20.098 -9.320 1.00 68.62 340 SER A N 1
ATOM 2685 C CA . SER A 1 340 ? -19.023 21.433 -9.466 1.00 68.62 340 SER A CA 1
ATOM 2686 C C . SER A 1 340 ? -18.553 22.168 -10.722 1.00 68.62 340 SER A C 1
ATOM 2688 O O . SER A 1 340 ? -18.948 23.313 -10.940 1.00 68.62 340 SER A O 1
ATOM 2690 N N . THR A 1 341 ? -17.763 21.507 -11.573 1.00 74.81 341 THR A N 1
ATOM 2691 C CA . THR A 1 341 ? -17.244 22.074 -12.817 1.00 74.81 341 THR A CA 1
ATOM 2692 C C . THR A 1 341 ? -18.387 22.506 -13.750 1.00 74.81 341 THR A C 1
ATOM 2694 O O . THR A 1 341 ? -19.275 21.697 -14.050 1.00 74.81 341 THR A O 1
ATOM 2697 N N . PRO A 1 342 ? -18.395 23.769 -14.223 1.00 72.56 342 PRO A N 1
ATOM 2698 C CA . PRO A 1 342 ? -19.365 24.246 -15.205 1.00 72.56 342 PRO A CA 1
ATOM 2699 C C . PRO A 1 342 ? -19.259 23.494 -16.537 1.00 72.56 342 PRO A C 1
ATOM 2701 O O . PRO A 1 342 ? -18.162 23.161 -16.994 1.00 72.56 342 PRO A O 1
ATOM 2704 N N . ALA A 1 343 ? -20.398 23.261 -17.190 1.00 75.56 343 ALA A N 1
ATOM 2705 C CA . ALA A 1 343 ? -20.401 22.719 -18.545 1.00 75.56 343 ALA A CA 1
ATOM 2706 C C . ALA A 1 343 ? -19.852 23.744 -19.546 1.00 75.56 343 ALA A C 1
ATOM 2708 O O . ALA A 1 343 ? -20.135 24.937 -19.452 1.00 75.56 343 ALA A O 1
ATOM 2709 N N . THR A 1 344 ? -19.048 23.261 -20.488 1.00 73.75 344 THR A N 1
ATOM 2710 C CA . THR A 1 344 ? -18.434 24.025 -21.581 1.00 73.75 344 THR A CA 1
ATOM 2711 C C . THR A 1 344 ? -18.359 23.132 -22.820 1.00 73.75 344 THR A C 1
ATOM 2713 O O . THR A 1 344 ? -18.423 21.912 -22.695 1.00 73.75 344 THR A O 1
ATOM 2716 N N . ASP A 1 345 ? -18.111 23.699 -24.000 1.00 71.56 345 ASP A N 1
ATOM 2717 C CA . ASP A 1 345 ? -18.003 22.929 -25.256 1.00 71.56 345 ASP A CA 1
ATOM 2718 C C . ASP A 1 345 ? -16.813 21.946 -25.307 1.00 71.56 345 ASP A C 1
ATOM 2720 O O . ASP A 1 345 ? -16.641 21.198 -26.270 1.00 71.56 345 ASP A O 1
ATOM 2724 N N . HIS A 1 346 ? -15.964 21.940 -24.277 1.00 65.56 346 HIS A N 1
ATOM 2725 C CA . HIS A 1 346 ? -14.768 21.104 -24.183 1.00 65.56 346 HIS A CA 1
ATOM 2726 C C . HIS A 1 346 ? -14.864 20.024 -23.089 1.00 65.56 346 HIS A C 1
ATOM 2728 O O . HIS A 1 346 ? -13.875 19.341 -22.810 1.00 65.56 346 HIS A O 1
ATOM 2734 N N . ASN A 1 347 ? -16.039 19.844 -22.470 1.00 74.12 347 ASN A N 1
ATOM 2735 C CA . ASN A 1 347 ? -16.300 18.805 -21.473 1.00 74.12 347 ASN A CA 1
ATOM 2736 C C . ASN A 1 347 ? -17.633 18.071 -21.723 1.00 74.12 347 ASN A C 1
ATOM 2738 O O . ASN A 1 347 ? -18.452 18.498 -22.530 1.00 74.12 347 ASN A O 1
ATOM 2742 N N . VAL A 1 348 ? -17.829 16.919 -21.074 1.00 78.12 348 VAL A N 1
ATOM 2743 C CA . VAL A 1 348 ? -19.041 16.088 -21.202 1.00 78.12 348 VAL A CA 1
ATOM 2744 C C . VAL A 1 348 ? -19.525 15.609 -19.839 1.00 78.12 348 VAL A C 1
ATOM 2746 O O . VAL A 1 348 ? -18.726 15.383 -18.936 1.00 78.12 348 VAL A O 1
ATOM 2749 N N . TYR A 1 349 ? -20.830 15.412 -19.667 1.00 74.94 349 TYR A N 1
ATOM 2750 C CA . TYR A 1 349 ? -21.373 14.815 -18.443 1.00 74.94 349 TYR A CA 1
ATOM 2751 C C . TYR A 1 349 ? -21.153 13.298 -18.401 1.00 74.94 349 TYR A C 1
ATOM 2753 O O . TYR A 1 349 ? -21.283 12.610 -19.415 1.00 74.94 349 TYR A O 1
ATOM 2761 N N . SER A 1 350 ? -20.875 12.757 -17.211 1.00 73.81 350 SER A N 1
ATOM 2762 C CA . SER A 1 350 ? -20.901 11.308 -16.994 1.00 73.81 350 SER A CA 1
ATOM 2763 C C . SER A 1 350 ? -22.316 10.754 -17.179 1.00 73.81 350 SER A C 1
ATOM 2765 O O . SER A 1 350 ? -23.297 11.457 -16.939 1.00 73.81 350 SER A O 1
ATOM 2767 N N . ALA A 1 351 ? -22.444 9.472 -17.539 1.00 70.94 351 ALA A N 1
ATOM 2768 C CA . ALA A 1 351 ? -23.752 8.834 -17.704 1.00 70.94 351 ALA A CA 1
ATOM 2769 C C . ALA A 1 351 ? -24.642 9.000 -16.456 1.00 70.94 351 ALA A C 1
ATOM 2771 O O . ALA A 1 351 ? -25.809 9.361 -16.572 1.00 70.94 351 ALA A O 1
ATOM 2772 N N . LEU A 1 352 ? -24.074 8.830 -15.257 1.00 70.94 352 LEU A N 1
ATOM 2773 C CA . LEU A 1 352 ? -24.802 8.975 -13.995 1.00 70.94 352 LEU A CA 1
ATOM 2774 C C . LEU A 1 352 ? -25.259 10.422 -13.743 1.00 70.94 352 LEU A C 1
ATOM 2776 O O . LEU A 1 352 ? -26.379 10.640 -13.280 1.00 70.94 352 LEU A O 1
ATOM 2780 N N . ARG A 1 353 ? -24.427 11.419 -14.072 1.00 77.75 353 ARG A N 1
ATOM 2781 C CA . ARG A 1 353 ? -24.820 12.828 -13.967 1.00 77.75 353 ARG A CA 1
ATOM 2782 C C . ARG A 1 353 ? -25.865 13.196 -15.009 1.00 77.75 353 ARG A C 1
ATOM 2784 O O . ARG A 1 353 ? -26.822 13.868 -14.658 1.00 77.75 353 ARG A O 1
ATOM 2791 N N . SER A 1 354 ? -25.741 12.708 -16.238 1.00 77.50 354 SER A N 1
ATOM 2792 C CA . SER A 1 354 ? -26.744 12.907 -17.285 1.00 77.50 354 SER A CA 1
ATOM 2793 C C . SER A 1 354 ? -28.104 12.329 -16.889 1.00 77.50 354 SER A C 1
ATOM 2795 O O . SER A 1 354 ? -29.113 13.007 -17.048 1.00 77.50 354 SER A O 1
ATOM 2797 N N . LEU A 1 355 ? -28.141 11.132 -16.287 1.00 73.81 355 LEU A N 1
ATOM 2798 C CA . LEU A 1 355 ? -29.370 10.556 -15.721 1.00 73.81 355 LEU A CA 1
ATOM 2799 C C . LEU A 1 355 ? -29.942 11.427 -14.587 1.00 73.81 355 LEU A C 1
ATOM 2801 O O . LEU A 1 355 ? -31.150 11.597 -14.472 1.00 73.81 355 LEU A O 1
ATOM 2805 N N . LYS A 1 356 ? -29.090 12.010 -13.742 1.00 68.88 356 LYS A N 1
ATOM 2806 C CA . LYS A 1 356 ? -29.538 12.879 -12.645 1.00 68.88 356 LYS A CA 1
ATOM 2807 C C . LYS A 1 356 ? -29.969 14.274 -13.111 1.00 68.88 356 LYS A C 1
ATOM 2809 O O . LYS A 1 356 ? -30.800 14.891 -12.456 1.00 68.88 356 LYS A O 1
ATOM 2814 N N . THR A 1 357 ? -29.385 14.791 -14.184 1.00 68.06 357 THR A N 1
ATOM 2815 C CA . THR A 1 357 ? -29.628 16.153 -14.669 1.00 68.06 357 THR A CA 1
ATOM 2816 C C . THR A 1 357 ? -30.767 16.194 -15.685 1.00 68.06 357 THR A C 1
ATOM 2818 O O . THR A 1 357 ? -31.680 16.975 -15.478 1.00 68.06 357 THR A O 1
ATOM 2821 N N . PHE A 1 358 ? -30.760 15.331 -16.708 1.00 70.19 358 PHE A N 1
ATOM 2822 C CA . PHE A 1 358 ? -31.682 15.396 -17.861 1.00 70.19 358 PHE A CA 1
ATOM 2823 C C . PHE A 1 358 ? -32.867 14.418 -17.792 1.00 70.19 358 PHE A C 1
ATOM 2825 O O . PHE A 1 358 ? -33.736 14.414 -18.657 1.00 70.19 358 PHE A O 1
ATOM 2832 N N . LEU A 1 359 ? -32.895 13.523 -16.800 1.00 62.81 359 LEU A N 1
ATOM 2833 C CA . LEU A 1 359 ? -34.026 12.610 -16.560 1.00 62.81 359 LEU A CA 1
ATOM 2834 C C . LEU A 1 359 ? -34.778 12.943 -15.265 1.00 62.81 359 LEU A C 1
ATOM 2836 O O . LEU A 1 359 ? -35.623 12.164 -14.813 1.00 62.81 359 LEU A O 1
ATOM 2840 N N . ARG A 1 360 ? -34.509 14.115 -14.675 1.00 56.22 360 ARG A N 1
ATOM 2841 C CA . ARG A 1 360 ? -35.294 14.637 -13.555 1.00 56.22 360 ARG A CA 1
ATOM 2842 C C . ARG A 1 360 ? -36.701 14.987 -14.033 1.00 56.22 360 ARG A C 1
ATOM 2844 O O . ARG A 1 360 ? -36.885 15.736 -14.979 1.00 56.22 360 ARG A O 1
ATOM 2851 N N . LYS A 1 361 ? -37.709 14.430 -13.358 1.00 60.69 361 LYS A N 1
ATOM 2852 C CA . LYS A 1 361 ? -39.135 14.724 -13.605 1.00 60.69 361 LYS A CA 1
ATOM 2853 C C . LYS A 1 361 ? -39.686 15.827 -12.698 1.00 60.69 361 LYS A C 1
ATOM 2855 O O . LYS A 1 361 ? -40.856 16.173 -12.797 1.00 60.69 361 LYS A O 1
ATOM 2860 N N . ASP A 1 362 ? -38.865 16.331 -11.784 1.00 60.94 362 ASP A N 1
ATOM 2861 C CA . ASP A 1 362 ? -39.218 17.307 -10.752 1.00 60.94 362 ASP A CA 1
ATOM 2862 C C . ASP A 1 362 ? -38.812 18.749 -11.113 1.00 60.94 362 ASP A C 1
ATOM 2864 O O . ASP A 1 362 ? -39.075 19.670 -10.339 1.00 60.94 362 ASP A O 1
ATOM 2868 N N . LYS A 1 363 ? -38.194 18.972 -12.282 1.00 57.09 363 LYS A N 1
ATOM 2869 C CA . LYS A 1 363 ? -37.876 20.307 -12.809 1.00 57.09 363 LYS A CA 1
ATOM 2870 C C . LYS A 1 363 ? -37.785 20.283 -14.337 1.00 57.09 363 LYS A C 1
ATOM 2872 O O . LYS A 1 363 ? -37.331 19.292 -14.891 1.00 57.09 363 LYS A O 1
ATOM 2877 N N . GLU A 1 364 ? -38.213 21.358 -15.000 1.00 57.78 364 GLU A N 1
ATOM 2878 C CA . GLU A 1 364 ? -38.046 21.500 -16.453 1.00 57.78 364 G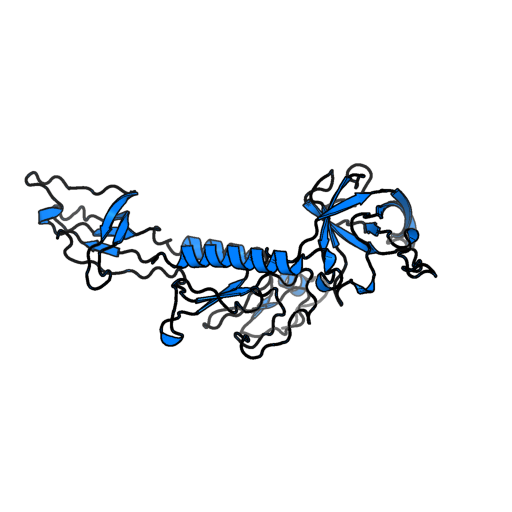LU A CA 1
ATOM 2879 C C . GLU A 1 364 ? -36.582 21.783 -16.814 1.00 57.78 364 GLU A C 1
ATOM 2881 O O . GLU A 1 364 ? -35.913 22.575 -16.140 1.00 57.78 364 GLU A O 1
ATOM 2886 N N . ASP A 1 365 ? -36.108 21.153 -17.890 1.00 59.47 365 ASP A N 1
ATOM 2887 C CA . ASP A 1 365 ? -34.788 21.409 -18.462 1.00 59.47 365 ASP A CA 1
ATOM 2888 C C . ASP A 1 365 ? -34.791 22.774 -19.165 1.00 59.47 365 ASP A C 1
ATOM 2890 O O . ASP A 1 365 ? -35.538 22.996 -20.120 1.00 59.47 365 ASP A O 1
ATOM 2894 N N . ILE A 1 366 ? -33.951 23.700 -18.695 1.00 57.59 366 ILE A N 1
ATOM 2895 C CA . ILE A 1 366 ? -33.756 25.019 -19.309 1.00 57.59 366 ILE A CA 1
ATOM 2896 C C . ILE A 1 366 ? -32.327 25.065 -19.852 1.00 57.59 366 ILE A C 1
ATOM 2898 O O . ILE A 1 366 ? -31.386 24.767 -19.114 1.00 57.59 366 ILE A O 1
ATOM 2902 N N . ALA A 1 367 ? -32.211 25.385 -21.144 1.00 53.03 367 ALA A N 1
ATOM 2903 C CA . ALA A 1 367 ? -30.961 25.433 -21.903 1.00 53.03 367 ALA A CA 1
ATOM 2904 C C . ALA A 1 367 ? -29.984 26.509 -21.412 1.00 53.03 367 ALA A C 1
ATOM 2906 O O . ALA A 1 367 ? -30.455 27.607 -21.024 1.00 53.03 367 ALA A O 1
#

Radius of gyration: 29.7 Å; chains: 1; bounding box: 72×53×92 Å

Secondary structure (DSSP, 8-state):
--EEE--EE---S---SEEEEEE--TT--TTSS---GGG--TT------BSPTT---EESSTT--TTT--EEEEEETT-S---EEE-EEEEEEEEEEEEE-TTSPEEEEEEEEEEEE-TT----GGGBPTT---EEEESSSTTTT-EEEEEESTT---SB-TTS-B-GGG--EEEPPB-TTSS-BS-SSS---TT-EEEEESB-GGG-GGG-HHHHHHHHHHHHHHHHHHHHTS---EEEEEE-HHHHB-TTS-B-PPPTT-EEEE--TTT-SS-EEEEEEEEE--SSSTT---EEEEESS----THHHHHHHHHHHHSSS-----SSS-PPEEE-TT--PPP-TTEEE-HHHHHHHHS-SSS----

pLDDT: mean 75.72, std 16.87, range [31.11, 96.94]